Protein AF-A0A1L8R2Z2-F1 (afdb_monomer_lite)

Organism: NCBI:txid317010

Foldseek 3Di:
DPPPPDDQDLLRVLLVQLLVVLLVQAFHKDFQLVVCFSCLLSVQQWKFKWKWADDDPVGTDTDGIWGQHNCLNVLSVPDDSVLSVVLSLDAAKDFDSCFVRTGHPGHRMTMIMHTDLLNLLLVLLVQADCAVLLVVPPDGSVLLSVLLSLLLLLLSLLQCQVPVCCRRVVDDCVPDDPDRLNVLSSVLSVCNNVVVFDSLLSSVLSVVSVLCSVVSVVLSVVSVVDSGSHDPPVNSVLCVVVSNVSSVVSNCSRPVVVVVVVDDSVVVVVVVVVCSVVVSVVVVVVVVVSVVVVVVVVVPPPD

Secondary structure (DSSP, 8-state):
-----PPPPHHHHHHHHHHHHHHHTTT-EEEHHHHHHHHHHTT--SEEEEEEESSSGGG-EEE-EEEE-TTHHHHHTTS-HHHHHHHTT--S-EE-TTBTTEE-SSTT-EEEEEE-HHHHHHHHHTT----THHHHSTTT-HHHHHHHHHHHHHHHHHHHHH-THHHHHT--GGGSSSPPSHHHHHHHHHHHHTT-S-HHHHHHHHHHHHHTHHHHHHHHHHHHT--SSSPPHHHHHHHHHHHHHHHHHHHHTTTHHHHSTTS-HHHHHHHHHHHHHHHHHHHHHHHHHHHHHHHHHTTTT--

Sequence (303 aa):
MALFKKEPTQEDQLQQNLRAWLSQQAGKTIALANLNAFFYQNDFFKLHYFAESGFQADNKQPVLTATVIKDAQKKLSRIKETELSSELKINKKEKSLLDGIITSDQNYFRLYVTPSPFATGLLLLEKLPATKVFQADKKTGSFVQNNIKELLYLCYRFDLAKNPQLAVKNLALAQLATPSVTLPILTTLTAIANQTITDLDLEYLFTWVLQYSATITATSTLFSAYASAALPEEVLAKTQTIVTELAENFARSSTVLTQNANQDSLAISEQLLKQIPDLFQAANQKMTALNDKLLNSDTDQTE

Structure (mmCIF, N/CA/C/O backbone):
data_AF-A0A1L8R2Z2-F1
#
_entry.id   AF-A0A1L8R2Z2-F1
#
loop_
_atom_site.group_PDB
_atom_site.id
_atom_site.type_symbol
_atom_site.label_atom_id
_atom_site.label_alt_id
_atom_site.label_comp_id
_atom_site.label_asym_id
_atom_site.label_entity_id
_atom_site.label_seq_id
_atom_site.pdbx_PDB_ins_code
_atom_site.Cartn_x
_atom_site.Cartn_y
_atom_site.Cartn_z
_atom_site.occupancy
_atom_site.B_iso_or_equiv
_atom_site.auth_seq_id
_atom_site.auth_comp_id
_atom_site.auth_asym_id
_atom_site.auth_atom_id
_atom_site.pdbx_PDB_model_num
ATOM 1 N N . MET A 1 1 ? 24.194 20.033 30.407 1.00 39.75 1 MET A N 1
ATOM 2 C CA . MET A 1 1 ? 23.986 18.977 29.393 1.00 39.75 1 MET A CA 1
ATOM 3 C C . MET A 1 1 ? 22.721 19.310 28.631 1.00 39.75 1 MET A C 1
ATOM 5 O O . MET A 1 1 ? 21.640 19.189 29.192 1.00 39.75 1 MET A O 1
ATOM 9 N N . ALA A 1 2 ? 22.847 19.811 27.403 1.00 39.44 2 ALA A N 1
ATOM 10 C CA . ALA A 1 2 ? 21.693 19.937 26.525 1.00 39.44 2 ALA A CA 1
ATOM 11 C C . ALA A 1 2 ? 21.244 18.515 26.168 1.00 39.44 2 ALA A C 1
ATOM 13 O O . ALA A 1 2 ? 21.972 17.779 25.505 1.00 39.44 2 ALA A O 1
ATOM 14 N N . LEU A 1 3 ? 20.083 18.102 26.679 1.00 46.75 3 LEU A N 1
ATOM 15 C CA . LEU A 1 3 ? 19.353 16.965 26.134 1.00 46.75 3 LEU A CA 1
ATOM 16 C C . LEU A 1 3 ? 19.029 17.340 24.689 1.00 46.75 3 LEU A C 1
ATOM 18 O O . LEU A 1 3 ? 18.103 18.112 24.449 1.00 46.75 3 LEU A O 1
ATOM 22 N N . PHE A 1 4 ? 19.829 16.853 23.740 1.00 47.25 4 PHE A N 1
ATOM 23 C CA . PHE A 1 4 ? 19.451 16.848 22.335 1.00 47.25 4 PHE A CA 1
ATOM 24 C C . PHE A 1 4 ? 18.138 16.071 22.255 1.00 47.25 4 PHE A C 1
ATOM 26 O O . PHE A 1 4 ? 18.127 14.841 22.312 1.00 47.25 4 PHE A O 1
ATOM 33 N N . LYS A 1 5 ? 17.010 16.788 22.225 1.00 52.78 5 LYS A N 1
ATOM 34 C CA . LYS A 1 5 ? 15.720 16.186 21.914 1.00 52.78 5 LYS A CA 1
ATOM 35 C C . LYS A 1 5 ? 15.853 15.692 20.484 1.00 52.78 5 LYS A C 1
ATOM 37 O O . LYS A 1 5 ? 15.903 16.497 19.561 1.00 52.78 5 LYS A O 1
ATOM 42 N N . LYS A 1 6 ? 16.006 14.377 20.330 1.00 70.12 6 LYS A N 1
ATOM 43 C CA . LYS A 1 6 ? 15.943 13.713 19.034 1.00 70.12 6 LYS A CA 1
ATOM 44 C C . LYS A 1 6 ? 14.638 14.154 18.379 1.00 70.12 6 LYS A C 1
ATOM 46 O O . LYS A 1 6 ? 13.586 14.050 19.012 1.00 70.12 6 LYS A O 1
ATOM 51 N N . GLU A 1 7 ? 14.722 14.703 17.174 1.00 75.25 7 GLU A N 1
ATOM 52 C CA . GLU A 1 7 ? 13.520 15.058 16.430 1.00 75.25 7 GLU A CA 1
ATOM 53 C C . GLU A 1 7 ? 12.655 13.799 16.265 1.00 75.25 7 GLU A C 1
ATOM 55 O O . GLU A 1 7 ? 13.195 12.723 15.974 1.00 75.25 7 GLU A O 1
ATOM 60 N N . PRO A 1 8 ? 11.340 13.894 16.525 1.00 76.94 8 PRO A N 1
ATOM 61 C CA . PRO A 1 8 ? 10.452 12.749 16.418 1.00 76.94 8 PRO A CA 1
ATOM 62 C C . PRO A 1 8 ? 10.411 12.281 14.965 1.00 76.94 8 PRO A C 1
ATOM 64 O O . PRO A 1 8 ? 10.227 13.087 14.050 1.00 76.94 8 PRO A O 1
ATOM 67 N N . THR A 1 9 ? 10.582 10.977 14.754 1.00 86.00 9 THR A N 1
ATOM 68 C CA . THR A 1 9 ? 10.519 10.377 13.418 1.00 86.00 9 THR A CA 1
ATOM 69 C C . THR A 1 9 ? 9.099 10.466 12.848 1.00 86.00 9 THR A C 1
ATOM 71 O O . THR A 1 9 ? 8.136 10.687 13.584 1.00 86.00 9 THR A O 1
ATOM 74 N N . GLN A 1 10 ? 8.938 10.255 11.538 1.00 86.31 10 GLN A N 1
ATOM 75 C CA . GLN A 1 10 ? 7.610 10.194 10.909 1.00 86.31 10 GLN A CA 1
ATOM 76 C C . GLN A 1 10 ? 6.720 9.113 11.556 1.00 86.31 10 GLN A C 1
ATOM 78 O O . GLN A 1 10 ? 5.524 9.328 11.741 1.00 86.31 10 GLN A O 1
ATOM 83 N N . GLU A 1 11 ? 7.303 7.972 11.952 1.00 88.81 11 GLU A N 1
ATOM 84 C CA . GLU A 1 11 ? 6.588 6.912 12.679 1.00 88.81 11 GLU A CA 1
ATOM 85 C C . GLU A 1 11 ? 6.121 7.401 14.061 1.00 88.81 11 GLU A C 1
ATOM 87 O O . GLU A 1 11 ? 4.975 7.152 14.430 1.00 88.81 11 GLU A O 1
ATOM 92 N N . ASP A 1 12 ? 6.959 8.139 14.797 1.00 87.81 12 ASP A N 1
ATOM 93 C CA . ASP A 1 12 ? 6.609 8.668 16.126 1.00 87.81 12 ASP A CA 1
ATOM 94 C C . ASP A 1 12 ? 5.470 9.698 16.028 1.00 87.81 12 ASP A C 1
ATOM 96 O O . ASP A 1 12 ? 4.508 9.663 16.799 1.00 87.81 12 ASP A O 1
ATOM 100 N N . GLN A 1 13 ? 5.538 10.590 15.035 1.00 89.94 13 GLN A N 1
ATOM 101 C CA . GLN A 1 13 ? 4.497 11.589 14.773 1.00 89.94 13 GLN A CA 1
ATOM 102 C C . GLN A 1 13 ? 3.168 10.923 14.398 1.00 89.94 13 GLN A C 1
ATOM 104 O O . GLN A 1 13 ? 2.123 11.256 14.961 1.00 89.94 13 GLN A O 1
ATOM 109 N N . LEU A 1 14 ? 3.203 9.922 13.513 1.00 91.06 14 LEU A N 1
ATOM 110 C CA . LEU A 1 14 ? 2.022 9.148 13.139 1.00 91.06 14 LEU A CA 1
ATOM 111 C C . LEU A 1 14 ? 1.382 8.467 14.352 1.00 91.06 14 LEU A C 1
ATOM 113 O O . LEU A 1 14 ? 0.161 8.497 14.503 1.00 91.06 14 LEU A O 1
ATOM 117 N N . GLN A 1 15 ? 2.183 7.869 15.235 1.00 90.56 15 GLN A N 1
ATOM 118 C CA . GLN A 1 15 ? 1.669 7.216 16.439 1.00 90.56 15 GLN A CA 1
ATOM 119 C C . GLN A 1 15 ? 1.000 8.199 17.396 1.00 90.56 15 GLN A C 1
ATOM 121 O O . GLN A 1 1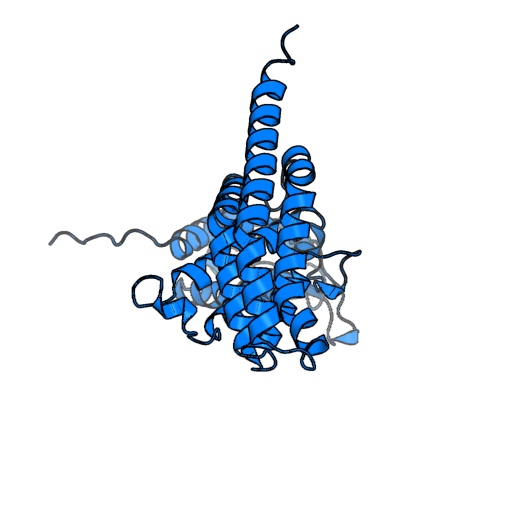5 ? -0.060 7.896 17.951 1.00 90.56 15 GLN A O 1
ATOM 126 N N . GLN A 1 16 ? 1.596 9.377 17.589 1.00 89.75 16 GLN A N 1
ATOM 127 C CA . GLN A 1 16 ? 1.008 10.437 18.407 1.00 89.75 16 GLN A CA 1
ATOM 128 C C . GLN A 1 16 ? -0.327 10.905 17.817 1.00 89.75 16 GLN A C 1
ATOM 130 O O . GLN A 1 16 ? -1.331 10.954 18.536 1.00 89.75 16 GLN A O 1
ATOM 135 N N . ASN A 1 17 ? -0.368 11.145 16.505 1.00 92.62 17 ASN A N 1
ATOM 136 C CA . ASN A 1 17 ? -1.582 11.545 15.800 1.00 92.62 17 ASN A CA 1
ATOM 137 C C . ASN A 1 17 ? -2.664 10.458 15.894 1.00 92.62 17 ASN A C 1
ATOM 139 O O . ASN A 1 17 ? -3.821 10.772 16.166 1.00 92.62 17 ASN A O 1
ATOM 143 N N . LEU A 1 18 ? -2.300 9.179 15.739 1.00 94.06 18 LEU A N 1
ATOM 144 C CA . LEU A 1 18 ? -3.236 8.055 15.824 1.00 94.06 18 LEU A CA 1
ATOM 145 C C . LEU A 1 18 ? -3.858 7.948 17.218 1.00 94.06 18 LEU A C 1
ATOM 147 O O . LEU A 1 18 ? -5.069 7.778 17.357 1.00 94.06 18 LEU A O 1
ATOM 151 N N . ARG A 1 19 ? -3.039 8.080 18.267 1.00 92.56 19 ARG A N 1
ATOM 152 C CA . ARG A 1 19 ? -3.505 8.071 19.662 1.00 92.56 19 ARG A CA 1
ATOM 153 C C . ARG A 1 19 ? -4.460 9.225 19.940 1.00 92.56 19 ARG A C 1
ATOM 155 O O . ARG A 1 19 ? -5.495 9.015 20.579 1.00 92.56 19 ARG A O 1
ATOM 162 N N . ALA A 1 20 ? -4.122 10.424 19.472 1.00 93.38 20 ALA A N 1
ATOM 163 C CA . ALA A 1 20 ? -4.972 11.598 19.613 1.00 93.38 20 ALA A CA 1
ATOM 164 C C . ALA A 1 20 ? -6.305 11.397 18.881 1.00 93.38 20 ALA A C 1
ATOM 166 O O . ALA A 1 20 ? -7.367 11.573 19.481 1.00 93.38 20 ALA A O 1
ATOM 167 N N . TRP A 1 21 ? -6.253 10.936 17.630 1.00 95.25 21 TRP A N 1
ATOM 168 C CA . TRP A 1 21 ? -7.434 10.670 16.816 1.00 95.25 21 TRP A CA 1
ATOM 169 C C . TRP A 1 21 ? -8.348 9.625 17.465 1.00 95.25 21 TRP A C 1
ATOM 171 O O . TRP A 1 21 ? -9.521 9.906 17.702 1.00 95.25 21 TRP A O 1
ATOM 181 N N . LEU A 1 22 ? -7.822 8.461 17.865 1.00 95.38 22 LEU A N 1
ATOM 182 C CA . LEU A 1 22 ? -8.614 7.420 18.535 1.00 95.38 22 LEU A CA 1
ATOM 183 C C . LEU A 1 22 ? -9.221 7.905 19.859 1.00 95.38 22 LEU A C 1
ATOM 185 O O . LEU A 1 22 ? -10.353 7.551 20.180 1.00 95.38 22 LEU A O 1
ATOM 189 N N . SER A 1 23 ? -8.512 8.751 20.610 1.00 94.00 23 SER A N 1
ATOM 190 C CA . SER A 1 23 ? -9.046 9.335 21.847 1.00 94.00 23 SER A CA 1
ATOM 191 C C . SER A 1 23 ? -10.231 10.271 21.576 1.00 94.00 23 SER A C 1
ATOM 193 O O . SER A 1 23 ? -11.214 10.244 22.311 1.00 94.00 23 SER A O 1
ATOM 195 N N . GLN A 1 24 ? -10.192 11.049 20.489 1.00 94.75 24 GLN A N 1
ATOM 196 C CA . GLN A 1 24 ? -11.298 11.925 20.066 1.00 94.75 24 GLN A CA 1
ATOM 197 C C . GLN A 1 24 ? -12.517 11.154 19.531 1.00 94.75 24 GLN A C 1
ATOM 199 O O . GLN A 1 24 ? -13.641 11.675 19.520 1.00 94.75 24 GLN A O 1
ATOM 204 N N . GLN A 1 25 ? -12.303 9.918 19.073 1.00 95.69 25 GLN A N 1
ATOM 205 C CA . GLN A 1 25 ? -13.362 9.026 18.606 1.00 95.69 25 GLN A CA 1
ATOM 206 C C . GLN A 1 25 ? -13.946 8.139 19.716 1.00 95.69 25 GLN A C 1
ATOM 208 O O . GLN A 1 25 ? -14.857 7.364 19.442 1.00 95.69 25 GLN A O 1
ATOM 213 N N . ALA A 1 26 ? -13.479 8.253 20.965 1.00 95.69 26 ALA A N 1
ATOM 214 C CA . ALA A 1 26 ? -13.937 7.414 22.070 1.00 95.69 26 ALA A CA 1
ATOM 215 C C . ALA A 1 26 ? -15.472 7.411 22.219 1.00 95.69 26 ALA A C 1
ATOM 217 O O . ALA A 1 26 ? -16.124 8.453 22.279 1.00 95.69 26 ALA A O 1
ATOM 218 N N . GLY A 1 27 ? -16.050 6.211 22.284 1.00 94.81 27 GLY A N 1
ATOM 219 C CA . GLY A 1 27 ? -17.491 5.976 22.371 1.00 94.81 27 GLY A CA 1
ATOM 220 C C . GLY A 1 27 ? -18.264 6.119 21.057 1.00 94.81 27 GLY A C 1
ATOM 221 O O . GLY A 1 27 ? -19.475 5.902 21.070 1.00 94.81 27 GLY A O 1
ATOM 222 N N . LYS A 1 28 ? -17.611 6.476 19.945 1.00 96.19 28 LYS A N 1
ATOM 223 C CA . LYS A 1 28 ? -18.264 6.692 18.648 1.00 96.19 28 LYS A CA 1
ATOM 224 C C . LYS A 1 28 ? -18.123 5.477 17.741 1.00 96.19 28 LYS A C 1
ATOM 226 O O . LYS A 1 28 ? -17.098 4.790 17.743 1.00 96.19 28 LYS A O 1
ATOM 231 N N . THR A 1 29 ? -19.143 5.258 16.919 1.00 95.94 29 THR A N 1
ATOM 232 C CA . THR A 1 29 ? -19.061 4.358 15.768 1.00 95.94 29 THR A CA 1
ATOM 233 C C . THR A 1 29 ? -18.297 5.049 14.642 1.00 95.94 29 THR A C 1
ATOM 235 O O . THR A 1 29 ? -18.583 6.190 14.286 1.00 95.94 29 THR A O 1
ATOM 238 N N . ILE A 1 30 ? -17.316 4.348 14.091 1.00 93.69 30 ILE A N 1
ATOM 239 C CA . ILE A 1 30 ? -16.466 4.759 12.981 1.00 93.69 30 ILE A CA 1
ATOM 240 C C . ILE A 1 30 ? -16.577 3.737 11.846 1.00 93.69 30 ILE A C 1
ATOM 242 O O . ILE A 1 30 ? -16.734 2.537 12.078 1.00 93.69 30 ILE A O 1
ATOM 246 N N . ALA A 1 31 ? -16.451 4.191 10.602 1.00 90.69 31 ALA A N 1
ATOM 247 C CA . ALA A 1 31 ? -16.157 3.281 9.500 1.00 90.69 31 ALA A CA 1
ATOM 248 C C . ALA A 1 31 ? -14.692 2.833 9.607 1.00 90.69 31 ALA A C 1
ATOM 250 O O . ALA A 1 31 ? -13.816 3.666 9.839 1.00 90.69 31 ALA A O 1
ATOM 251 N N . LEU A 1 32 ? -14.392 1.548 9.392 1.00 88.00 32 LEU A N 1
ATOM 252 C CA . LEU A 1 32 ? -13.000 1.070 9.377 1.00 88.00 32 LEU A CA 1
ATOM 253 C C . LEU A 1 32 ? -12.187 1.704 8.243 1.00 88.00 32 LEU A C 1
ATOM 255 O O . LEU A 1 32 ? -10.990 1.933 8.390 1.00 88.00 32 LEU A O 1
ATOM 259 N N . ALA A 1 33 ? -12.861 2.089 7.158 1.00 87.25 33 ALA A N 1
ATOM 260 C CA . ALA A 1 33 ? -12.299 2.918 6.098 1.00 87.25 33 ALA A CA 1
ATOM 261 C C . ALA A 1 33 ? -11.637 4.204 6.626 1.00 87.25 33 ALA A C 1
ATOM 263 O O . ALA A 1 33 ? -10.616 4.624 6.089 1.00 87.25 33 ALA A O 1
ATOM 264 N N . ASN A 1 34 ? -12.177 4.803 7.694 1.00 89.12 34 ASN A N 1
ATOM 265 C CA . ASN A 1 34 ? -11.645 6.040 8.264 1.00 89.12 34 ASN A CA 1
ATOM 266 C C . ASN A 1 34 ? -10.291 5.818 8.938 1.00 89.12 34 ASN A C 1
ATOM 268 O O . ASN A 1 34 ? -9.472 6.729 8.946 1.00 89.12 34 ASN A O 1
ATOM 272 N N . LEU A 1 35 ? -10.043 4.616 9.471 1.00 90.75 35 LEU A N 1
ATOM 273 C CA . LEU A 1 35 ? -8.739 4.269 10.022 1.00 90.75 35 LEU A CA 1
ATOM 274 C C . LEU A 1 35 ? -7.698 4.235 8.901 1.00 90.75 35 LEU A C 1
ATOM 276 O O . LEU A 1 35 ? -6.689 4.920 8.988 1.00 90.75 35 LEU A O 1
ATOM 280 N N . ASN A 1 36 ? -7.983 3.544 7.797 1.00 90.25 36 ASN A N 1
ATOM 281 C CA . ASN A 1 36 ? -7.091 3.534 6.634 1.00 90.25 36 ASN A CA 1
ATOM 282 C C . ASN A 1 36 ? -6.886 4.944 6.053 1.00 90.25 36 ASN A C 1
ATOM 284 O O . ASN A 1 36 ? -5.755 5.346 5.798 1.00 90.25 36 ASN A O 1
ATOM 288 N N . ALA A 1 37 ? -7.959 5.731 5.918 1.00 88.06 37 ALA A N 1
ATOM 289 C CA . ALA A 1 37 ? -7.883 7.110 5.442 1.00 88.06 37 ALA A CA 1
ATOM 290 C C . ALA A 1 37 ? -7.021 8.004 6.347 1.00 88.06 37 ALA A C 1
ATOM 292 O O . ALA A 1 37 ? -6.234 8.795 5.833 1.00 88.06 37 ALA A O 1
ATOM 293 N N . PHE A 1 38 ? -7.125 7.847 7.670 1.00 91.19 38 PHE A N 1
ATOM 294 C CA . PHE A 1 38 ? -6.284 8.558 8.631 1.00 91.19 38 PHE A CA 1
ATOM 295 C C . PHE A 1 38 ? -4.794 8.267 8.395 1.00 91.19 38 PHE A C 1
ATOM 297 O O . PHE A 1 38 ? -3.979 9.188 8.377 1.00 91.19 38 PHE A O 1
ATOM 304 N N . PHE A 1 39 ? -4.434 7.002 8.167 1.00 90.25 39 PHE A N 1
ATOM 305 C CA . PHE A 1 39 ? -3.056 6.620 7.860 1.00 90.25 39 PHE A CA 1
ATOM 306 C C . PHE A 1 39 ? -2.558 7.268 6.561 1.00 90.25 39 PHE A C 1
ATOM 308 O O . PHE A 1 39 ? -1.466 7.832 6.543 1.00 90.25 39 PHE A O 1
ATOM 315 N N . TYR A 1 40 ? -3.375 7.283 5.506 1.00 87.81 40 TYR A N 1
ATOM 316 C CA . TYR A 1 40 ? -3.007 7.914 4.232 1.00 87.81 40 TYR A CA 1
ATOM 317 C C . TYR A 1 40 ? -2.833 9.426 4.350 1.00 87.81 40 TYR A C 1
ATOM 319 O O . TYR A 1 40 ? -1.849 9.951 3.843 1.00 87.81 40 TYR A O 1
ATOM 327 N N . GLN A 1 41 ? -3.706 10.099 5.110 1.00 87.12 41 GLN A N 1
ATOM 328 C CA . GLN A 1 41 ? -3.599 11.534 5.418 1.00 87.12 41 GLN A CA 1
ATOM 329 C C . GLN A 1 41 ? -2.308 11.913 6.150 1.00 87.12 41 GLN A C 1
ATOM 331 O O . GLN A 1 41 ? -1.928 13.079 6.157 1.00 87.12 41 GLN A O 1
ATOM 336 N N . ASN A 1 42 ? -1.627 10.936 6.746 1.00 87.38 42 ASN A N 1
ATOM 337 C CA . ASN A 1 42 ? -0.323 11.096 7.382 1.00 87.38 42 ASN A CA 1
ATOM 338 C C . ASN A 1 42 ? 0.805 10.448 6.546 1.00 87.38 42 ASN A C 1
ATOM 340 O O . ASN A 1 42 ? 1.849 10.090 7.089 1.00 87.38 42 ASN A O 1
ATOM 344 N N . ASP A 1 43 ? 0.579 10.271 5.238 1.00 84.06 43 ASP A N 1
ATOM 345 C CA . ASP A 1 43 ? 1.485 9.667 4.249 1.00 84.06 43 ASP A CA 1
ATOM 346 C C . ASP A 1 43 ? 1.968 8.250 4.616 1.00 84.06 43 ASP A C 1
ATOM 348 O O . ASP A 1 43 ? 3.070 7.811 4.283 1.00 84.06 43 ASP A O 1
ATOM 352 N N . PHE A 1 44 ? 1.126 7.485 5.314 1.00 88.38 44 PHE A N 1
ATOM 353 C CA . PHE A 1 44 ? 1.456 6.127 5.727 1.00 88.38 44 PHE A CA 1
ATOM 354 C C . PHE A 1 44 ? 0.671 5.084 4.931 1.00 88.38 44 PHE A C 1
ATOM 356 O O . PHE A 1 44 ? -0.429 4.667 5.286 1.00 88.38 44 PHE A O 1
ATOM 363 N N . PHE A 1 45 ? 1.287 4.609 3.849 1.00 88.31 45 PHE A N 1
ATOM 364 C CA . PHE A 1 45 ? 0.672 3.695 2.879 1.00 88.31 45 PHE A CA 1
ATOM 365 C C . PHE A 1 45 ? 1.057 2.224 3.060 1.00 88.31 45 PHE A C 1
ATOM 367 O O . PHE A 1 45 ? 0.846 1.426 2.151 1.00 88.31 45 PHE A O 1
ATOM 374 N N . LYS A 1 46 ? 1.648 1.837 4.197 1.00 89.94 46 LYS A N 1
ATOM 375 C CA . LYS A 1 46 ? 2.233 0.494 4.375 1.00 89.94 46 LYS A CA 1
ATOM 376 C C . LYS A 1 46 ? 1.262 -0.576 4.877 1.00 89.94 46 LYS A C 1
ATOM 378 O O . LYS A 1 46 ? 1.573 -1.756 4.769 1.00 89.94 46 LYS A O 1
ATOM 383 N N . LEU A 1 47 ? 0.112 -0.199 5.428 1.00 90.56 47 LEU A N 1
ATOM 384 C CA . LEU A 1 47 ? -0.790 -1.139 6.093 1.00 90.56 47 LEU A CA 1
ATOM 385 C C . LEU A 1 47 ? -2.252 -0.885 5.747 1.00 90.56 47 LEU A C 1
ATOM 387 O O . LEU A 1 47 ? -2.639 0.226 5.380 1.00 90.56 47 LEU A O 1
ATOM 391 N N . HIS A 1 48 ? -3.051 -1.930 5.937 1.00 90.38 48 HIS A N 1
ATOM 392 C CA . HIS A 1 48 ? -4.504 -1.880 5.918 1.00 90.38 48 HIS A CA 1
ATOM 393 C C . HIS A 1 48 ? -5.082 -2.498 7.177 1.00 90.38 48 HIS A C 1
ATOM 395 O O . HIS A 1 48 ? -4.709 -3.606 7.565 1.00 90.38 48 HIS A O 1
ATOM 401 N N . TYR A 1 49 ? -6.055 -1.806 7.750 1.00 92.06 49 TYR A N 1
ATOM 402 C CA . TYR A 1 49 ? -6.932 -2.315 8.785 1.00 92.06 49 TYR A CA 1
ATOM 403 C C . TYR A 1 49 ? -8.235 -2.795 8.170 1.00 92.06 49 TYR A C 1
ATOM 405 O O . TYR A 1 49 ? -8.836 -2.127 7.327 1.00 92.06 49 TYR A O 1
ATOM 413 N N . PHE A 1 50 ? -8.696 -3.941 8.644 1.00 91.69 50 PHE A N 1
ATOM 414 C CA . PHE A 1 50 ? -9.996 -4.501 8.311 1.00 91.69 50 PHE A CA 1
ATOM 415 C C . PHE A 1 50 ? -10.457 -5.380 9.468 1.00 91.69 50 PHE A C 1
ATOM 417 O O . PHE A 1 50 ? -9.646 -5.825 10.282 1.00 91.69 50 PHE A O 1
ATOM 424 N N . ALA A 1 51 ? -11.754 -5.643 9.555 1.00 91.50 51 ALA A N 1
ATOM 425 C CA . ALA A 1 51 ? -12.275 -6.534 10.575 1.00 91.50 51 ALA A CA 1
ATOM 426 C C . ALA A 1 51 ? -13.158 -7.617 9.978 1.00 91.50 51 ALA A C 1
ATOM 428 O O . ALA A 1 51 ? -13.818 -7.437 8.954 1.00 91.50 51 ALA A O 1
ATOM 429 N N . GLU A 1 52 ? -13.153 -8.747 10.668 1.00 91.31 52 GLU A N 1
ATOM 430 C CA . GLU A 1 52 ? 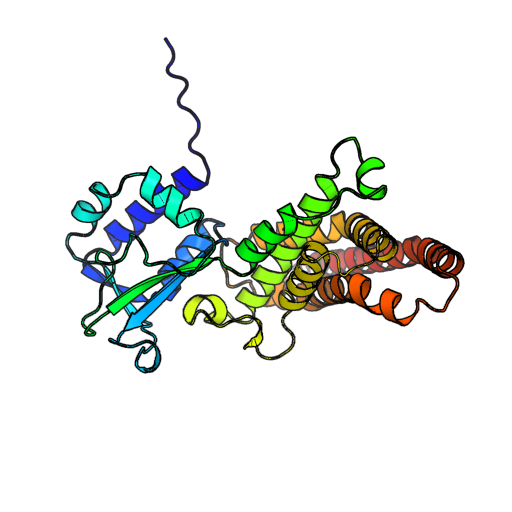-13.975 -9.906 10.365 1.00 91.31 52 GLU A CA 1
ATOM 431 C C . GLU A 1 52 ? -14.747 -10.292 11.632 1.00 91.31 52 GLU A C 1
ATOM 433 O O . GLU A 1 52 ? -14.226 -10.170 12.746 1.00 91.31 52 GLU A O 1
ATOM 438 N N . SER A 1 53 ? -15.973 -10.783 11.476 1.00 91.38 53 SER A N 1
ATOM 439 C CA . SER A 1 53 ? -16.755 -11.404 12.548 1.00 91.38 53 SER A CA 1
ATOM 440 C C . SER A 1 53 ? -17.046 -12.860 12.207 1.00 91.38 53 SER A C 1
ATOM 442 O O . SER A 1 53 ? -17.279 -13.191 11.050 1.00 91.38 53 SER A O 1
ATOM 444 N N . GLY A 1 54 ? -16.993 -13.750 13.200 1.00 88.25 54 GLY A N 1
ATOM 445 C CA . GLY A 1 54 ? -17.261 -15.182 13.023 1.00 88.25 54 GLY A CA 1
ATOM 446 C C . GLY A 1 54 ? -16.172 -16.095 13.592 1.00 88.25 54 GLY A C 1
ATOM 447 O O . GLY A 1 54 ? -15.031 -15.693 13.815 1.00 88.25 54 GLY A O 1
ATOM 448 N N . PHE A 1 55 ? -16.540 -17.350 13.858 1.00 79.12 55 PHE A N 1
ATOM 449 C CA . PHE A 1 55 ? -15.692 -18.314 14.573 1.00 79.12 55 PHE A CA 1
ATOM 450 C C . PHE A 1 55 ? -14.672 -19.047 13.699 1.00 79.12 55 PHE A C 1
ATOM 452 O O . PHE A 1 55 ? -13.568 -19.339 14.153 1.00 79.12 55 PHE A O 1
ATOM 459 N N . GLN A 1 56 ? -15.059 -19.397 12.473 1.00 78.06 56 GLN A N 1
ATOM 460 C CA . GLN A 1 56 ? -14.276 -20.223 11.551 1.00 78.06 56 GLN A CA 1
ATOM 461 C C . GLN A 1 56 ? -14.004 -19.432 10.280 1.00 78.06 56 GLN A C 1
ATOM 463 O O . GLN A 1 56 ? -14.836 -18.608 9.913 1.00 78.06 56 GLN A O 1
ATOM 468 N N . ALA A 1 57 ? -12.862 -19.679 9.627 1.00 76.69 57 ALA A N 1
ATOM 469 C CA . ALA A 1 57 ? -12.425 -18.945 8.436 1.00 76.69 57 ALA A CA 1
ATOM 470 C C . ALA A 1 57 ? -13.526 -18.845 7.366 1.00 76.69 57 ALA A C 1
ATOM 472 O O . ALA A 1 57 ? -13.781 -17.750 6.876 1.00 76.69 57 ALA A O 1
ATOM 473 N N . ASP A 1 58 ? -14.239 -19.944 7.115 1.00 81.88 58 ASP A N 1
ATOM 474 C CA . ASP A 1 58 ? -15.303 -20.015 6.103 1.00 81.88 58 ASP A CA 1
ATOM 475 C C . ASP A 1 58 ? -16.581 -19.257 6.501 1.00 81.88 58 ASP A C 1
ATOM 477 O O . ASP A 1 58 ? -17.365 -18.853 5.649 1.00 81.88 58 ASP A O 1
ATOM 481 N N . ASN A 1 59 ? -16.777 -19.015 7.800 1.00 81.56 59 ASN A N 1
ATOM 482 C CA . ASN A 1 59 ? -17.938 -18.310 8.347 1.00 81.56 59 ASN A CA 1
ATOM 483 C C . ASN A 1 59 ? -17.645 -16.839 8.663 1.00 81.56 59 ASN A C 1
ATOM 485 O O . ASN A 1 59 ? -18.498 -16.158 9.238 1.00 81.56 59 ASN A O 1
ATOM 489 N N . LYS A 1 60 ? -16.443 -16.345 8.348 1.00 85.62 60 LYS A N 1
ATOM 490 C CA . LYS A 1 60 ? -16.086 -14.958 8.623 1.00 85.62 60 LYS A CA 1
ATOM 491 C C . LYS A 1 60 ? -16.804 -14.009 7.674 1.00 85.62 60 LYS A C 1
ATOM 493 O O . LYS A 1 60 ? -16.758 -14.187 6.463 1.00 85.62 60 LYS A O 1
ATOM 498 N N . GLN A 1 61 ? -17.418 -12.972 8.229 1.00 86.38 61 GLN A N 1
ATOM 499 C CA . GLN A 1 61 ? -18.065 -11.908 7.471 1.00 86.38 61 GLN A CA 1
ATOM 500 C C . GLN A 1 61 ? -17.292 -10.597 7.629 1.00 86.38 61 GLN A C 1
ATOM 502 O O . GLN A 1 61 ? -16.783 -10.314 8.718 1.00 86.38 61 GLN A O 1
ATOM 507 N N . PRO A 1 62 ? -17.177 -9.786 6.565 1.00 87.12 62 PRO A N 1
ATOM 508 C CA . PRO A 1 62 ? -16.522 -8.491 6.648 1.00 87.12 62 PRO A CA 1
ATOM 509 C C . PRO A 1 62 ? -17.335 -7.534 7.523 1.00 87.12 62 PRO A C 1
ATOM 511 O O . PRO A 1 62 ? -18.554 -7.421 7.385 1.00 87.12 62 PRO A O 1
ATOM 514 N N . VAL A 1 63 ? -16.647 -6.792 8.388 1.00 89.19 63 VAL A N 1
ATOM 515 C CA . VAL A 1 63 ? -17.255 -5.760 9.235 1.00 89.19 63 VAL A CA 1
ATOM 516 C C . VAL A 1 63 ? -16.791 -4.399 8.745 1.00 89.19 63 VAL A C 1
ATOM 518 O O . VAL A 1 63 ? -15.596 -4.130 8.714 1.00 89.19 63 VAL A O 1
ATOM 521 N N . LEU A 1 64 ? -17.722 -3.535 8.338 1.00 86.88 64 LEU A N 1
ATOM 522 C CA . LEU A 1 64 ? -17.387 -2.230 7.746 1.00 86.88 64 LEU A CA 1
ATOM 523 C C . LEU A 1 64 ? -17.335 -1.099 8.777 1.00 86.88 64 LEU A C 1
ATOM 525 O O . LEU A 1 64 ? -16.586 -0.134 8.613 1.00 86.88 64 LEU A O 1
ATOM 529 N N . THR A 1 65 ? -18.126 -1.215 9.840 1.00 91.88 65 THR A N 1
ATOM 530 C CA . THR A 1 65 ? -18.243 -0.221 10.908 1.00 91.88 65 THR A CA 1
ATOM 531 C C . THR A 1 65 ? -17.920 -0.850 12.249 1.00 91.88 65 THR A C 1
ATOM 533 O O . THR A 1 65 ? -18.348 -1.964 12.539 1.00 91.88 65 THR A O 1
ATOM 536 N N . ALA A 1 66 ? -17.198 -0.117 13.082 1.00 93.69 66 ALA A N 1
ATOM 537 C CA . ALA A 1 66 ? -16.798 -0.538 14.412 1.00 93.69 66 ALA A CA 1
ATOM 538 C C . ALA A 1 66 ? -16.941 0.634 15.385 1.00 93.69 66 ALA A C 1
ATOM 540 O O . ALA A 1 66 ? -17.079 1.780 14.978 1.00 93.69 66 ALA A O 1
ATOM 541 N N . THR A 1 67 ? -16.901 0.368 16.676 1.00 96.56 67 THR A N 1
ATOM 542 C CA . THR A 1 67 ? -17.008 1.365 17.735 1.00 96.56 67 THR A CA 1
ATOM 543 C C . THR A 1 67 ? -15.678 1.474 18.457 1.00 96.56 67 THR A C 1
ATOM 545 O O . THR A 1 67 ? -15.089 0.471 18.855 1.00 96.56 67 THR A O 1
ATOM 548 N N . VAL A 1 68 ? -15.204 2.701 18.655 1.00 97.12 68 VAL A N 1
ATOM 549 C CA . VAL A 1 68 ? -14.090 2.952 19.569 1.00 97.12 68 VAL A CA 1
ATOM 550 C C . VAL A 1 68 ? -14.651 2.942 20.987 1.00 97.12 68 VAL A C 1
ATOM 552 O O . VAL A 1 68 ? -15.614 3.647 21.287 1.00 97.12 68 VAL A O 1
ATOM 555 N N . ILE A 1 69 ? -14.082 2.137 21.878 1.00 95.25 69 ILE A N 1
ATOM 556 C CA . ILE A 1 69 ? -14.571 2.016 23.258 1.00 95.25 69 ILE A CA 1
ATOM 557 C C . ILE A 1 69 ? -14.529 3.365 24.002 1.00 95.25 69 ILE A C 1
ATOM 559 O O . ILE A 1 69 ? -13.693 4.227 23.729 1.00 95.25 69 ILE A O 1
ATOM 563 N N . LYS A 1 70 ? -15.413 3.550 24.990 1.00 94.25 70 LYS A N 1
ATOM 564 C CA . LYS A 1 70 ? -15.472 4.793 25.788 1.00 94.25 70 LYS A CA 1
ATOM 565 C C . LYS A 1 70 ? -14.191 5.044 26.590 1.00 94.25 70 LYS A C 1
ATOM 567 O O . LYS A 1 70 ? -13.787 6.185 26.763 1.00 94.25 70 LYS A O 1
ATOM 572 N N . ASP A 1 71 ? -13.532 3.987 27.057 1.00 91.50 71 ASP A N 1
ATOM 573 C CA . ASP A 1 71 ? -12.286 4.031 27.827 1.00 91.50 71 ASP A CA 1
ATOM 574 C C . ASP A 1 71 ? -11.027 3.890 26.950 1.00 91.50 71 ASP A C 1
ATOM 576 O O . ASP A 1 71 ? -9.969 3.479 27.437 1.00 91.50 71 ASP A O 1
ATOM 580 N N . ALA A 1 72 ? -11.111 4.250 25.660 1.00 91.38 72 ALA A N 1
ATOM 581 C CA . ALA A 1 72 ? -10.027 4.062 24.694 1.00 91.38 72 ALA A CA 1
ATOM 582 C C . ALA A 1 72 ? -8.720 4.692 25.169 1.00 91.38 72 ALA A C 1
ATOM 584 O O . ALA A 1 72 ? -7.681 4.045 25.099 1.00 91.38 72 ALA A O 1
ATOM 585 N N . GLN A 1 73 ? -8.771 5.888 25.759 1.00 90.06 73 GLN A N 1
ATOM 586 C CA . GLN A 1 73 ? -7.590 6.573 26.287 1.00 90.06 73 GLN A CA 1
ATOM 587 C C . GLN A 1 73 ? -6.833 5.737 27.336 1.00 90.06 73 GLN A C 1
ATOM 589 O O . GLN A 1 73 ? -5.606 5.674 27.302 1.00 90.06 73 GLN A O 1
ATOM 594 N N . LYS A 1 74 ? -7.548 5.035 28.228 1.00 90.81 74 LYS A N 1
ATOM 595 C CA . LYS A 1 74 ? -6.949 4.181 29.269 1.00 90.81 74 LYS A CA 1
ATOM 596 C C . LYS A 1 74 ? -6.305 2.925 28.684 1.00 90.81 74 LYS A C 1
ATOM 598 O O . LYS A 1 74 ? -5.312 2.438 29.221 1.00 90.81 74 LYS A O 1
ATOM 603 N N . LYS A 1 75 ? -6.875 2.361 27.615 1.00 91.06 75 LYS A N 1
ATOM 604 C CA . LYS A 1 75 ? -6.264 1.219 26.919 1.00 91.06 75 LYS A CA 1
ATOM 605 C C . LYS A 1 75 ? -5.087 1.662 26.055 1.00 91.06 75 LYS A C 1
ATOM 607 O O . LYS A 1 75 ? -4.028 1.053 26.139 1.00 91.06 75 LYS A O 1
ATOM 612 N N . LEU A 1 76 ? -5.230 2.766 25.322 1.00 91.62 76 LEU A N 1
ATOM 613 C CA . LEU A 1 76 ? -4.164 3.375 24.526 1.00 91.62 76 LEU A CA 1
ATOM 614 C C . LEU A 1 76 ? -2.943 3.698 25.390 1.00 91.62 76 LEU A C 1
ATOM 616 O O . LEU A 1 76 ? -1.827 3.380 24.994 1.00 91.62 76 LEU A O 1
ATOM 620 N N . SER A 1 77 ? -3.124 4.252 26.593 1.00 89.75 77 SER A N 1
ATOM 621 C CA . SER A 1 77 ? -2.007 4.576 27.493 1.00 89.75 77 SER A CA 1
ATOM 622 C C . SER A 1 77 ? -1.222 3.355 27.988 1.00 89.75 77 SER A C 1
ATOM 624 O O . SER A 1 77 ? -0.130 3.517 28.523 1.00 89.75 77 SER A O 1
ATOM 626 N N . ARG A 1 78 ? -1.776 2.142 27.861 1.00 91.69 78 ARG A N 1
ATOM 627 C CA . ARG A 1 78 ? -1.107 0.887 28.242 1.00 91.69 78 ARG A CA 1
ATOM 628 C C . ARG A 1 78 ? -0.309 0.270 27.101 1.00 91.69 78 ARG A C 1
ATOM 630 O O . ARG A 1 78 ? 0.581 -0.525 27.380 1.00 91.69 78 ARG A O 1
ATOM 637 N N . ILE A 1 79 ? -0.624 0.627 25.857 1.00 89.44 79 ILE A N 1
ATOM 638 C CA . ILE A 1 79 ? 0.159 0.204 24.700 1.00 89.44 79 ILE A CA 1
ATOM 639 C C . ILE A 1 79 ? 1.466 0.992 24.718 1.00 89.44 79 ILE A C 1
ATOM 641 O O . ILE A 1 79 ? 1.452 2.225 24.773 1.00 89.44 79 ILE A O 1
ATOM 645 N N . LYS A 1 80 ? 2.594 0.295 24.654 1.00 89.44 80 LYS A N 1
ATOM 646 C CA . LYS A 1 80 ? 3.923 0.894 24.533 1.00 89.44 80 LYS A CA 1
ATOM 647 C C . LYS A 1 80 ? 4.141 1.402 23.111 1.00 89.44 80 LYS A C 1
ATOM 649 O O . LYS A 1 80 ? 3.651 0.825 22.147 1.00 89.44 80 LYS A O 1
ATOM 654 N N . GLU A 1 81 ? 4.927 2.461 22.966 1.00 85.19 81 GLU A N 1
ATOM 655 C CA . GLU A 1 81 ? 5.309 3.008 21.654 1.00 85.19 81 GLU A CA 1
ATOM 656 C C . GLU A 1 81 ? 5.938 1.932 20.751 1.00 85.19 81 GLU A C 1
ATOM 658 O O . GLU A 1 81 ? 5.550 1.769 19.601 1.00 85.19 81 GLU A O 1
ATOM 663 N N . THR A 1 82 ? 6.784 1.069 21.322 1.00 88.44 82 THR A N 1
ATOM 664 C CA . THR A 1 82 ? 7.401 -0.062 20.613 1.00 88.44 82 THR A CA 1
ATOM 665 C C . THR A 1 82 ? 6.397 -1.068 20.047 1.00 88.44 82 THR A C 1
ATOM 667 O O . THR A 1 82 ? 6.674 -1.682 19.022 1.00 88.44 82 THR A O 1
ATOM 670 N N . GLU A 1 83 ? 5.245 -1.263 20.699 1.00 90.81 83 GLU A N 1
ATOM 671 C CA . GLU A 1 83 ? 4.202 -2.183 20.222 1.00 90.81 83 GLU A CA 1
ATOM 672 C C . GLU A 1 83 ? 3.484 -1.599 19.000 1.00 90.81 83 GLU A C 1
ATOM 674 O O . GLU A 1 83 ? 3.289 -2.310 18.016 1.00 90.81 83 GLU A O 1
ATOM 679 N N . LEU A 1 84 ? 3.183 -0.293 19.012 1.00 88.25 84 LEU A N 1
ATOM 680 C CA . LEU A 1 84 ? 2.671 0.401 17.826 1.00 88.25 84 LEU A CA 1
ATOM 681 C C . LEU A 1 84 ? 3.692 0.408 16.691 1.00 88.25 84 LEU A C 1
ATOM 683 O O . LEU A 1 84 ? 3.342 0.035 15.576 1.00 88.25 84 LEU A O 1
ATOM 687 N N . SER A 1 85 ? 4.955 0.755 16.962 1.00 88.12 85 SER A N 1
ATOM 688 C CA . SER A 1 85 ? 6.020 0.713 15.948 1.00 88.12 85 SER A CA 1
ATOM 689 C C . SER A 1 85 ? 6.165 -0.673 15.317 1.00 88.12 85 SER A C 1
ATOM 691 O O . SER A 1 85 ? 6.503 -0.775 14.139 1.00 88.12 85 SER A O 1
ATOM 693 N N . SER A 1 86 ? 5.940 -1.737 16.093 1.00 91.62 86 SER A N 1
ATOM 694 C CA . SER A 1 86 ? 5.968 -3.108 15.585 1.00 91.62 86 SER A CA 1
ATOM 695 C C . SER A 1 86 ? 4.789 -3.387 14.657 1.00 91.62 86 SER A C 1
ATOM 697 O O . SER A 1 86 ? 4.994 -3.970 13.596 1.00 91.62 86 SER A O 1
ATOM 699 N N . GLU A 1 87 ? 3.575 -2.948 15.007 1.00 93.12 87 GLU A N 1
ATOM 700 C CA . GLU A 1 87 ? 2.407 -3.093 14.128 1.00 93.12 87 GLU A CA 1
ATOM 701 C C . GLU A 1 87 ? 2.599 -2.358 12.803 1.00 93.12 87 GLU A C 1
ATOM 703 O O . GLU A 1 87 ? 2.327 -2.937 11.755 1.00 93.12 87 GLU A O 1
ATOM 708 N N . LEU A 1 88 ? 3.193 -1.157 12.833 1.00 90.81 88 LEU A N 1
ATOM 709 C CA . LEU A 1 88 ? 3.561 -0.371 11.647 1.00 90.81 88 LEU A CA 1
ATOM 710 C C . LEU A 1 88 ? 4.490 -1.106 10.655 1.00 90.81 88 LEU A C 1
ATOM 712 O O . LEU A 1 88 ? 4.631 -0.673 9.509 1.00 90.81 88 LEU A O 1
ATOM 716 N N . LYS A 1 89 ? 5.121 -2.206 11.084 1.00 90.19 89 LYS A N 1
ATOM 717 C CA . LYS A 1 89 ? 6.120 -2.985 10.331 1.00 90.19 89 LYS A CA 1
ATOM 718 C C . LYS A 1 89 ? 5.669 -4.413 10.023 1.00 90.19 89 LYS A C 1
ATOM 720 O O . LYS A 1 89 ? 6.473 -5.223 9.565 1.00 90.19 89 LYS A O 1
ATOM 725 N N . ILE A 1 90 ? 4.400 -4.732 10.263 1.00 91.19 90 ILE A N 1
ATOM 726 C CA . ILE A 1 90 ? 3.840 -6.052 9.980 1.00 91.19 90 ILE A CA 1
ATOM 727 C C . ILE A 1 90 ? 3.915 -6.369 8.479 1.00 91.19 90 ILE A C 1
ATOM 729 O O . ILE A 1 90 ? 3.587 -5.548 7.624 1.00 91.19 90 ILE A O 1
ATOM 733 N N . ASN A 1 91 ? 4.324 -7.599 8.163 1.00 89.81 91 ASN A N 1
ATOM 734 C CA . ASN A 1 91 ? 4.538 -8.090 6.798 1.00 89.81 91 ASN A CA 1
ATOM 735 C C . ASN A 1 91 ? 3.605 -9.247 6.397 1.00 89.81 91 ASN A C 1
ATOM 737 O O . ASN A 1 91 ? 3.774 -9.842 5.334 1.00 89.81 91 ASN A O 1
ATOM 741 N N . LYS A 1 92 ? 2.617 -9.572 7.231 1.00 91.06 92 LYS A N 1
ATOM 742 C CA . LYS A 1 92 ? 1.590 -10.593 6.980 1.00 91.06 92 LYS A CA 1
ATOM 743 C C . LYS A 1 92 ? 0.286 -10.205 7.676 1.00 91.06 92 LYS A C 1
ATOM 745 O O . LYS A 1 92 ? 0.265 -9.268 8.458 1.00 91.06 92 LYS A O 1
ATOM 750 N N . LYS A 1 93 ? -0.812 -10.915 7.419 1.00 91.12 93 LYS A N 1
ATOM 751 C CA . LYS A 1 93 ? -2.054 -10.703 8.178 1.00 91.12 93 LYS A CA 1
ATOM 752 C C . LYS A 1 93 ? -1.825 -11.067 9.647 1.00 91.12 93 LYS A C 1
ATOM 754 O O . LYS A 1 93 ? -1.544 -12.223 9.957 1.00 91.12 93 LYS A O 1
ATOM 759 N N . GLU A 1 94 ? -2.018 -10.108 10.541 1.00 93.38 94 GLU A N 1
ATOM 760 C CA . GLU A 1 94 ? -1.931 -10.300 11.986 1.00 93.38 94 GLU A CA 1
ATOM 761 C C . GLU A 1 94 ? -3.098 -9.626 12.701 1.00 93.38 94 GLU A C 1
ATOM 763 O O . GLU A 1 94 ? -3.807 -8.778 12.157 1.00 93.38 94 GLU A O 1
ATOM 768 N N . LYS A 1 95 ? -3.339 -10.053 13.939 1.00 94.31 95 LYS A N 1
ATOM 769 C CA . LYS A 1 95 ? -4.316 -9.408 14.809 1.00 94.31 95 LYS A CA 1
ATOM 770 C C . LYS A 1 95 ? -3.772 -8.040 15.224 1.00 94.31 95 LYS A C 1
ATOM 772 O O . LYS A 1 95 ? -2.649 -7.968 15.710 1.00 94.31 95 LYS A O 1
ATOM 777 N N . SER A 1 96 ? -4.578 -6.993 15.079 1.00 94.94 96 SER A N 1
ATOM 778 C CA . SER A 1 96 ? -4.144 -5.645 15.438 1.00 94.94 96 SER A CA 1
ATOM 779 C C . SER A 1 96 ? -4.045 -5.461 16.957 1.00 94.94 96 SER A C 1
ATOM 781 O O . SER A 1 96 ? -4.874 -5.978 17.711 1.00 94.94 96 SER A O 1
ATOM 783 N N . LEU A 1 97 ? -3.079 -4.661 17.412 1.00 94.00 97 LEU A N 1
ATOM 784 C CA . LEU A 1 97 ? -2.988 -4.177 18.796 1.00 94.00 97 LEU A CA 1
ATOM 785 C C . LEU A 1 97 ? -4.167 -3.272 19.183 1.00 94.00 97 LEU A C 1
ATOM 787 O O . LEU A 1 97 ? -4.440 -3.081 20.368 1.00 94.00 97 LEU A O 1
ATOM 791 N N . LEU A 1 98 ? -4.869 -2.713 18.192 1.00 95.06 98 LEU A N 1
ATOM 792 C CA . LEU A 1 98 ? -6.082 -1.924 18.382 1.00 95.06 98 LEU A CA 1
ATOM 793 C C . LEU A 1 98 ? -7.322 -2.811 18.597 1.00 95.06 98 LEU A C 1
ATOM 795 O O . LEU A 1 98 ? -8.396 -2.291 18.912 1.00 95.06 98 LEU A O 1
ATOM 799 N N . ASP A 1 99 ? -7.204 -4.140 18.479 1.00 93.19 99 ASP A N 1
ATOM 800 C CA . ASP A 1 99 ? -8.279 -5.072 18.833 1.00 93.19 99 ASP A CA 1
ATOM 801 C C . ASP A 1 99 ? -8.659 -4.918 20.310 1.00 93.19 99 ASP A C 1
ATOM 803 O O . ASP A 1 99 ? -7.823 -4.963 21.214 1.00 93.19 99 ASP A O 1
ATOM 807 N N . GLY A 1 100 ? -9.950 -4.715 20.568 1.00 90.50 100 GLY A N 1
ATOM 808 C CA . GLY A 1 100 ? -10.442 -4.449 21.917 1.00 90.50 100 GLY A CA 1
ATOM 809 C C . GLY A 1 100 ? -10.367 -2.978 22.333 1.00 90.50 100 GLY A C 1
ATOM 810 O O . GLY A 1 100 ? -10.925 -2.650 23.381 1.00 90.50 100 GLY A O 1
ATOM 811 N N . ILE A 1 101 ? -9.732 -2.103 21.544 1.00 95.38 101 ILE A N 1
ATOM 812 C CA . ILE A 1 101 ? -9.917 -0.637 21.571 1.00 95.38 101 ILE A CA 1
ATOM 813 C C . ILE A 1 101 ? -10.966 -0.243 20.534 1.00 95.38 101 ILE A C 1
ATOM 815 O O . ILE A 1 101 ? -11.858 0.552 20.815 1.00 95.38 101 ILE A O 1
ATOM 819 N N . ILE A 1 102 ? -10.873 -0.850 19.357 1.00 95.69 102 ILE A N 1
ATOM 820 C CA . ILE A 1 102 ? -11.908 -0.857 18.335 1.00 95.69 102 ILE A CA 1
ATOM 821 C C . ILE A 1 102 ? -12.647 -2.191 18.473 1.00 95.69 102 ILE A C 1
ATOM 823 O O . ILE A 1 102 ? -12.026 -3.257 18.479 1.00 95.69 102 ILE A O 1
ATOM 827 N N . THR A 1 103 ? -13.963 -2.133 18.652 1.00 93.94 103 THR A N 1
ATOM 828 C CA . THR A 1 103 ? -14.839 -3.294 18.865 1.00 93.94 103 THR A CA 1
ATOM 829 C C . THR A 1 103 ? -16.097 -3.188 18.010 1.00 93.94 103 THR A C 1
ATOM 831 O O . THR A 1 103 ? -16.312 -2.203 17.318 1.00 93.94 103 THR A O 1
ATOM 834 N N . SER A 1 104 ? -16.964 -4.190 18.050 1.00 91.38 104 SER A N 1
ATOM 835 C CA . SER A 1 104 ? -18.306 -4.128 17.471 1.00 91.38 104 SER A CA 1
ATOM 836 C C . SER A 1 104 ? -19.261 -4.891 18.389 1.00 91.38 104 SER A C 1
ATOM 838 O O . SER A 1 104 ? -18.829 -5.694 19.215 1.00 91.38 104 SER A O 1
ATOM 840 N N . ASP A 1 105 ? -20.549 -4.595 18.269 1.00 86.81 105 ASP A N 1
ATOM 841 C CA . ASP A 1 105 ? -21.657 -5.381 18.811 1.00 86.81 105 ASP A CA 1
ATOM 842 C C . ASP A 1 105 ? -21.782 -6.766 18.153 1.00 86.81 105 ASP A C 1
ATOM 844 O O . ASP A 1 105 ? -22.414 -7.664 18.708 1.00 86.81 105 ASP A O 1
ATOM 848 N N . GLN A 1 106 ? -21.146 -6.968 16.998 1.00 85.25 106 GLN A N 1
ATOM 849 C CA . GLN A 1 106 ? -21.072 -8.266 16.351 1.00 85.25 106 GLN A CA 1
ATOM 850 C C . GLN A 1 106 ? -20.270 -9.270 17.186 1.00 85.25 106 GLN A C 1
ATOM 852 O O . GLN A 1 106 ? -19.132 -9.026 17.601 1.00 85.25 106 GLN A O 1
ATOM 857 N N . ASN A 1 107 ? -20.851 -10.454 17.375 1.00 83.50 107 ASN A N 1
ATOM 858 C CA . ASN A 1 107 ? -20.190 -11.558 18.058 1.00 83.50 107 ASN A CA 1
ATOM 859 C C . ASN A 1 107 ? -18.891 -11.959 17.338 1.00 83.50 107 ASN A C 1
ATOM 861 O O . ASN A 1 107 ? -18.835 -12.031 16.110 1.00 83.50 107 ASN A O 1
ATOM 865 N N . TYR A 1 108 ? -17.851 -12.274 18.116 1.00 88.62 108 TYR A N 1
ATOM 866 C CA . TYR A 1 108 ? -16.549 -12.739 17.611 1.00 88.62 108 TYR A CA 1
ATOM 867 C C . TYR A 1 108 ? -15.861 -11.768 16.643 1.00 88.62 108 TYR A C 1
ATOM 869 O O . TYR A 1 108 ? -15.100 -12.194 15.776 1.00 88.62 108 TYR A O 1
ATOM 877 N N . PHE A 1 109 ? -16.099 -10.466 16.813 1.00 93.00 109 PHE A N 1
ATOM 878 C CA . PHE A 1 109 ? -15.359 -9.416 16.125 1.00 93.00 109 PHE A CA 1
ATOM 879 C C . PHE A 1 109 ? -13.848 -9.538 16.372 1.00 93.00 109 PHE A C 1
ATOM 881 O O . PHE A 1 109 ? -13.396 -9.693 17.513 1.00 93.00 109 PHE A O 1
ATOM 888 N N . ARG A 1 110 ? -13.068 -9.424 15.296 1.00 93.38 110 ARG A N 1
ATOM 889 C CA . ARG A 1 110 ? -11.609 -9.321 15.332 1.00 93.38 110 ARG A CA 1
ATOM 890 C C . ARG A 1 110 ? -11.130 -8.247 14.371 1.00 93.38 110 ARG A C 1
ATOM 892 O O . ARG A 1 110 ? -11.456 -8.294 13.185 1.00 93.38 110 ARG A O 1
ATOM 899 N N . LEU A 1 111 ? -10.302 -7.336 14.877 1.00 94.06 111 LEU A N 1
ATOM 900 C CA . LEU A 1 111 ? -9.578 -6.381 14.046 1.00 94.06 111 LEU A CA 1
ATOM 901 C C . LEU A 1 111 ? -8.238 -6.978 13.606 1.00 94.06 111 LEU A C 1
ATOM 903 O O . LEU A 1 111 ? -7.447 -7.463 14.421 1.00 94.06 111 LEU A O 1
ATOM 907 N N . TYR A 1 112 ? -7.979 -6.905 12.309 1.00 93.19 112 TYR A N 1
ATOM 908 C CA . TYR A 1 112 ? -6.748 -7.354 11.686 1.00 93.19 112 TYR A CA 1
ATOM 909 C C . TYR A 1 112 ? -6.021 -6.191 11.024 1.00 93.19 112 TYR A C 1
ATOM 911 O O . TYR A 1 112 ? -6.617 -5.183 10.638 1.00 93.19 112 TYR A O 1
ATOM 919 N N . VAL A 1 113 ? -4.719 -6.384 10.877 1.00 92.62 113 VAL A N 1
ATOM 920 C CA . VAL A 1 113 ? -3.814 -5.538 10.115 1.00 92.62 113 VAL A CA 1
ATOM 921 C C . VAL A 1 113 ? -3.048 -6.416 9.128 1.00 92.62 113 VAL A C 1
ATOM 923 O O . VAL A 1 113 ? -2.730 -7.571 9.416 1.00 92.62 113 VAL A O 1
ATOM 926 N N . THR A 1 114 ? -2.798 -5.904 7.931 1.00 91.19 114 THR A N 1
ATOM 927 C CA . THR A 1 114 ? -2.051 -6.603 6.878 1.00 91.19 114 THR A CA 1
ATOM 928 C C . THR A 1 114 ? -1.178 -5.608 6.117 1.00 91.19 114 THR A C 1
ATOM 930 O O . THR A 1 114 ? -1.562 -4.436 6.021 1.00 91.19 114 THR A O 1
ATOM 933 N N . PRO A 1 115 ? -0.027 -6.030 5.560 1.00 91.19 115 PRO A N 1
ATOM 934 C CA . PRO A 1 115 ? 0.727 -5.200 4.628 1.00 91.19 115 PRO A CA 1
ATOM 935 C C . PRO A 1 115 ? -0.146 -4.769 3.451 1.00 91.19 115 PRO A C 1
ATOM 937 O O . PRO A 1 115 ? -0.942 -5.554 2.928 1.00 91.19 115 PRO A O 1
ATOM 940 N N . SER A 1 116 ? 0.032 -3.523 3.026 1.00 90.50 116 SER A N 1
ATOM 941 C CA . SER A 1 116 ? -0.479 -3.055 1.742 1.00 90.50 116 SER A CA 1
ATOM 942 C C . SER A 1 116 ? 0.325 -3.649 0.584 1.00 90.50 116 SER A C 1
ATOM 944 O O . SER A 1 116 ? 1.476 -4.056 0.775 1.00 90.50 116 SER A O 1
ATOM 946 N N . PRO A 1 117 ? -0.215 -3.63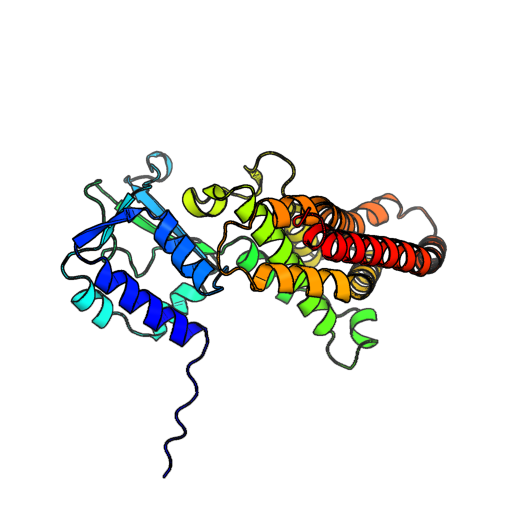0 -0.645 1.00 89.88 117 PRO A N 1
ATOM 947 C CA . PRO A 1 117 ? 0.561 -3.975 -1.830 1.00 89.88 117 PRO A CA 1
ATOM 948 C C . PRO A 1 117 ? 1.859 -3.167 -1.968 1.00 89.88 117 PRO A C 1
ATOM 950 O O . PRO A 1 117 ? 2.883 -3.717 -2.372 1.00 89.88 117 PRO A O 1
ATOM 953 N N . PHE A 1 118 ? 1.850 -1.891 -1.564 1.00 91.31 118 PHE A N 1
ATOM 954 C CA . PHE A 1 118 ? 3.065 -1.081 -1.492 1.00 91.31 118 PHE A CA 1
ATOM 955 C C . PHE A 1 118 ? 4.084 -1.672 -0.509 1.00 91.31 118 PHE A C 1
ATOM 957 O O . PHE A 1 118 ? 5.236 -1.867 -0.882 1.00 91.31 118 PHE A O 1
ATOM 964 N N . ALA A 1 119 ? 3.681 -2.038 0.713 1.00 91.88 119 ALA A N 1
ATOM 965 C CA . ALA A 1 119 ? 4.590 -2.674 1.669 1.00 91.88 119 ALA A CA 1
ATOM 966 C C . ALA A 1 119 ? 5.116 -4.030 1.180 1.00 91.88 119 ALA A C 1
ATOM 968 O O . ALA A 1 119 ? 6.302 -4.312 1.337 1.00 91.88 119 ALA A O 1
ATOM 969 N N . THR A 1 120 ? 4.275 -4.847 0.539 1.00 90.75 120 THR A N 1
ATOM 970 C CA . THR A 1 120 ? 4.720 -6.095 -0.096 1.00 90.75 120 THR A CA 1
ATOM 971 C C . THR A 1 120 ? 5.786 -5.828 -1.157 1.00 90.75 120 THR A C 1
ATOM 973 O O . THR A 1 120 ? 6.816 -6.497 -1.165 1.00 90.75 120 THR A O 1
ATOM 976 N N . GLY A 1 121 ? 5.586 -4.831 -2.021 1.00 91.50 121 GLY A N 1
ATOM 977 C CA . GLY A 1 121 ? 6.582 -4.476 -3.026 1.00 91.50 121 GLY A CA 1
ATOM 978 C C . GLY A 1 121 ? 7.870 -3.908 -2.424 1.00 91.50 121 GLY A C 1
ATOM 979 O O . GLY A 1 121 ? 8.942 -4.261 -2.901 1.00 91.50 121 GLY A O 1
ATOM 980 N N . LEU A 1 122 ? 7.809 -3.133 -1.331 1.00 92.31 122 LEU A N 1
ATOM 981 C CA . LEU A 1 122 ? 9.011 -2.693 -0.606 1.00 92.31 122 LEU A CA 1
ATOM 982 C C . LEU A 1 122 ? 9.865 -3.877 -0.126 1.00 92.31 122 LEU A C 1
ATOM 984 O O . LEU A 1 122 ? 11.081 -3.841 -0.276 1.00 92.31 122 LEU A O 1
ATOM 988 N N . LEU A 1 123 ? 9.241 -4.943 0.387 1.00 91.38 123 LEU A N 1
ATOM 989 C CA . LEU A 1 123 ? 9.956 -6.159 0.798 1.00 91.38 123 LEU A CA 1
ATOM 990 C C . LEU A 1 123 ? 10.583 -6.900 -0.392 1.00 91.38 123 LEU A C 1
ATOM 992 O O . LEU A 1 123 ? 11.640 -7.512 -0.262 1.00 91.38 123 LEU A O 1
ATOM 996 N N . LEU A 1 124 ? 9.943 -6.862 -1.564 1.00 90.69 124 LEU A N 1
ATOM 997 C CA . LEU A 1 124 ? 10.513 -7.431 -2.787 1.00 90.69 124 LEU A CA 1
ATOM 998 C C . LEU A 1 124 ? 11.682 -6.586 -3.317 1.00 90.69 124 LEU A C 1
ATOM 1000 O O . LEU A 1 124 ? 12.644 -7.147 -3.835 1.00 90.69 124 LEU A O 1
ATOM 1004 N N . LEU A 1 125 ? 11.644 -5.259 -3.143 1.00 88.44 125 LEU A N 1
ATOM 1005 C CA . LEU A 1 125 ? 12.730 -4.356 -3.543 1.00 88.44 125 LEU A CA 1
ATOM 1006 C C . LEU A 1 125 ? 14.037 -4.598 -2.786 1.00 88.44 125 LEU A C 1
ATOM 1008 O O . LEU A 1 125 ? 15.105 -4.290 -3.311 1.00 88.44 125 LEU A O 1
ATOM 1012 N N . GLU A 1 126 ? 13.985 -5.151 -1.575 1.00 85.00 126 GLU A N 1
ATOM 1013 C CA . GLU A 1 126 ? 15.182 -5.553 -0.823 1.00 85.00 126 GLU A CA 1
ATOM 1014 C C . GLU A 1 126 ? 15.933 -6.719 -1.490 1.00 85.00 126 GLU A C 1
ATOM 1016 O O . GLU A 1 126 ? 17.093 -6.968 -1.170 1.00 85.00 126 GLU A O 1
ATOM 1021 N N . LYS A 1 127 ? 15.292 -7.422 -2.434 1.00 85.25 127 LYS A N 1
ATOM 1022 C CA . LYS A 1 127 ? 15.848 -8.578 -3.150 1.00 85.25 127 LYS A CA 1
ATOM 1023 C C . LYS A 1 127 ? 16.375 -8.243 -4.546 1.00 85.25 127 LYS A C 1
ATOM 1025 O O . LYS A 1 127 ? 16.689 -9.161 -5.301 1.00 85.25 127 LYS A O 1
ATOM 1030 N N . LEU A 1 128 ? 16.443 -6.963 -4.921 1.00 82.44 128 LEU A N 1
ATOM 1031 C CA . LEU A 1 128 ? 16.978 -6.578 -6.227 1.00 82.44 128 LEU A CA 1
ATOM 1032 C C . LEU A 1 128 ? 18.469 -6.958 -6.332 1.00 82.44 128 LEU A C 1
ATOM 1034 O O . LEU A 1 128 ? 19.246 -6.607 -5.441 1.00 82.44 128 LEU A O 1
ATOM 1038 N N . PRO A 1 129 ? 18.890 -7.651 -7.406 1.00 75.81 129 PRO A N 1
ATOM 1039 C CA . PRO A 1 129 ? 20.289 -7.988 -7.615 1.00 75.81 129 PRO A CA 1
ATOM 1040 C C . PRO A 1 129 ? 21.096 -6.732 -7.956 1.00 75.81 129 PRO A C 1
ATOM 1042 O O . PRO A 1 129 ? 20.623 -5.840 -8.659 1.00 75.81 129 PRO A O 1
ATOM 1045 N N . ALA A 1 130 ? 22.346 -6.678 -7.501 1.00 64.88 130 ALA A N 1
ATOM 1046 C CA . ALA A 1 130 ? 23.275 -5.631 -7.904 1.00 64.88 130 ALA A CA 1
ATOM 1047 C C . ALA A 1 130 ? 23.792 -5.918 -9.328 1.00 64.88 130 ALA A C 1
ATOM 1049 O O . ALA A 1 130 ? 24.671 -6.761 -9.500 1.00 64.88 130 ALA A O 1
ATOM 1050 N N . THR A 1 131 ? 23.261 -5.245 -10.354 1.00 61.47 131 THR A N 1
ATOM 1051 C CA . THR A 1 131 ? 23.737 -5.398 -11.751 1.00 61.47 131 THR A CA 1
ATOM 1052 C C . THR A 1 131 ? 24.815 -4.373 -12.118 1.00 61.47 131 THR A C 1
ATOM 1054 O O . THR A 1 131 ? 25.105 -3.454 -11.354 1.00 61.47 131 THR A O 1
ATOM 1057 N N . LYS A 1 132 ? 25.440 -4.478 -13.300 1.00 54.66 132 LYS A N 1
ATOM 1058 C CA . LYS A 1 132 ? 26.467 -3.509 -13.741 1.00 54.66 132 LYS A CA 1
ATOM 1059 C C . LYS A 1 132 ? 25.910 -2.094 -13.939 1.00 54.66 132 LYS A C 1
ATOM 1061 O O . LYS A 1 132 ? 26.628 -1.123 -13.708 1.00 54.66 132 LYS A O 1
ATOM 1066 N N . VAL A 1 133 ? 24.620 -1.958 -14.254 1.00 51.50 133 VAL A N 1
ATOM 1067 C CA . VAL A 1 133 ? 23.909 -0.665 -14.285 1.00 51.50 133 VAL A CA 1
ATOM 1068 C C . VAL A 1 133 ? 23.860 -0.019 -12.887 1.00 51.50 133 VAL A C 1
ATOM 1070 O O . VAL A 1 133 ? 23.991 1.198 -12.780 1.00 51.50 133 VAL A O 1
ATOM 1073 N N . PHE A 1 134 ? 23.821 -0.811 -11.800 1.00 52.09 134 PHE A N 1
ATOM 1074 C CA . PHE A 1 134 ? 23.952 -0.307 -10.416 1.00 52.09 134 PHE A CA 1
ATOM 1075 C C . PHE A 1 134 ? 25.336 0.298 -10.140 1.00 52.09 134 PHE A C 1
ATOM 1077 O O . PHE A 1 134 ? 25.491 1.054 -9.181 1.00 52.09 134 PHE A O 1
ATOM 1084 N N . GLN A 1 135 ? 26.351 -0.038 -10.944 1.00 46.50 135 GLN A N 1
ATOM 1085 C CA . GLN A 1 135 ? 27.734 0.398 -10.737 1.00 46.50 135 GLN A CA 1
ATOM 1086 C C . GLN A 1 135 ? 28.097 1.665 -11.524 1.00 46.50 135 GLN A C 1
ATOM 1088 O O . GLN A 1 135 ? 29.048 2.348 -11.143 1.00 46.50 135 GLN A O 1
ATOM 1093 N N . ALA A 1 136 ? 27.337 2.011 -12.571 1.00 50.78 136 ALA A N 1
ATOM 1094 C CA . ALA A 1 136 ? 27.545 3.239 -13.342 1.00 50.78 136 ALA A CA 1
ATOM 1095 C C . ALA A 1 136 ? 27.056 4.499 -12.598 1.00 50.78 136 ALA A C 1
ATOM 1097 O O . ALA A 1 136 ? 27.607 5.581 -12.801 1.00 50.78 136 ALA A O 1
ATOM 1098 N N . ASP A 1 137 ? 26.095 4.352 -11.676 1.00 43.53 137 ASP A N 1
ATOM 1099 C CA . ASP A 1 137 ? 25.583 5.440 -10.839 1.00 43.53 137 ASP A CA 1
ATOM 1100 C C . ASP A 1 137 ? 26.140 5.342 -9.402 1.00 43.53 137 ASP A C 1
ATOM 1102 O O . ASP A 1 137 ? 25.596 4.691 -8.511 1.00 43.53 137 ASP A O 1
ATOM 1106 N N . LYS A 1 138 ? 27.336 5.923 -9.227 1.00 48.12 138 LYS A N 1
ATOM 1107 C CA . LYS A 1 138 ? 28.057 6.205 -7.966 1.00 48.12 138 LYS A CA 1
ATOM 1108 C C . LYS A 1 138 ? 27.786 5.234 -6.787 1.00 48.12 138 LYS A C 1
ATOM 1110 O O . LYS A 1 138 ? 27.093 5.549 -5.828 1.00 48.12 138 LYS A O 1
ATOM 1115 N N . LYS A 1 139 ? 28.506 4.105 -6.788 1.00 48.41 139 LYS A N 1
ATOM 1116 C CA . LYS A 1 139 ? 28.852 3.221 -5.644 1.00 48.41 139 LYS A CA 1
ATOM 1117 C C . LYS A 1 139 ? 27.773 2.389 -4.918 1.00 48.41 139 LYS A C 1
ATOM 1119 O O . LYS A 1 139 ? 28.206 1.494 -4.198 1.00 48.41 139 LYS A O 1
ATOM 1124 N N . THR A 1 140 ? 26.456 2.554 -5.076 1.00 52.97 140 THR A N 1
ATOM 1125 C CA . THR A 1 140 ? 25.500 1.696 -4.313 1.00 52.97 140 THR A CA 1
ATOM 1126 C C . THR A 1 140 ? 24.233 1.247 -5.044 1.00 52.97 140 THR A C 1
ATOM 1128 O O . THR A 1 140 ? 23.498 0.429 -4.495 1.00 52.97 140 THR A O 1
ATOM 1131 N N . GLY A 1 141 ? 23.934 1.776 -6.239 1.00 57.12 141 GLY A N 1
ATOM 1132 C CA . GLY A 1 141 ? 22.695 1.490 -6.979 1.00 57.12 141 GLY A CA 1
ATOM 1133 C C . GLY A 1 141 ? 21.387 1.779 -6.221 1.00 57.12 141 GLY A C 1
ATOM 1134 O O . GLY A 1 141 ? 20.301 1.364 -6.625 1.00 57.12 141 GLY A O 1
ATOM 1135 N N . SER A 1 142 ? 21.477 2.569 -5.148 1.00 70.75 142 SER A N 1
ATOM 1136 C CA . SER A 1 142 ? 20.337 3.039 -4.358 1.00 70.75 142 SER A CA 1
ATOM 1137 C C . SER A 1 142 ? 19.390 3.926 -5.171 1.00 70.75 142 SER A C 1
ATOM 1139 O O . SER A 1 142 ? 18.208 4.008 -4.856 1.00 70.75 142 SER A O 1
ATOM 1141 N N . PHE A 1 143 ? 19.881 4.571 -6.235 1.00 73.75 143 PHE A N 1
ATOM 1142 C CA . PHE A 1 143 ? 19.064 5.435 -7.085 1.00 73.75 143 PHE A CA 1
ATOM 1143 C C . PHE A 1 143 ? 18.024 4.645 -7.895 1.00 73.75 143 PHE A C 1
ATOM 1145 O O . PHE A 1 143 ? 16.851 5.012 -7.896 1.00 73.75 143 PHE A O 1
ATOM 1152 N N . VAL A 1 144 ? 18.402 3.512 -8.500 1.00 80.94 144 VAL A N 1
ATOM 1153 C CA . VAL A 1 144 ? 17.460 2.616 -9.200 1.00 80.94 144 VAL A CA 1
ATOM 1154 C C . VAL A 1 144 ? 16.402 2.099 -8.228 1.00 80.94 144 VAL A C 1
ATOM 1156 O O . VAL A 1 144 ? 15.208 2.201 -8.495 1.00 80.94 144 VAL A O 1
ATOM 1159 N N . GLN A 1 145 ? 16.825 1.613 -7.058 1.00 85.69 145 GLN A N 1
ATOM 1160 C CA . GLN A 1 145 ? 15.911 1.108 -6.032 1.00 85.69 145 GLN A CA 1
ATOM 1161 C C . GLN A 1 145 ? 14.919 2.182 -5.554 1.00 85.69 145 GLN A C 1
ATOM 1163 O O . GLN A 1 145 ? 13.729 1.896 -5.406 1.00 85.69 145 GLN A O 1
ATOM 1168 N N . ASN A 1 146 ? 15.382 3.422 -5.360 1.00 86.81 146 ASN A N 1
ATOM 1169 C CA . ASN A 1 146 ? 14.526 4.549 -4.989 1.00 86.81 146 ASN A CA 1
ATOM 1170 C C . ASN A 1 146 ? 13.503 4.883 -6.083 1.00 86.81 146 ASN A C 1
ATOM 1172 O O . ASN A 1 146 ? 12.333 5.077 -5.770 1.00 86.81 146 ASN A O 1
ATOM 1176 N N . ASN A 1 147 ? 13.900 4.872 -7.356 1.00 87.88 147 ASN A N 1
ATOM 1177 C CA . ASN A 1 147 ? 12.974 5.125 -8.462 1.00 87.88 147 ASN A CA 1
ATOM 1178 C C . ASN A 1 147 ? 11.919 4.019 -8.603 1.00 87.88 147 ASN A C 1
ATOM 1180 O O . ASN A 1 147 ? 10.746 4.316 -8.811 1.00 87.88 147 ASN A O 1
ATOM 1184 N N . ILE A 1 148 ? 12.285 2.744 -8.423 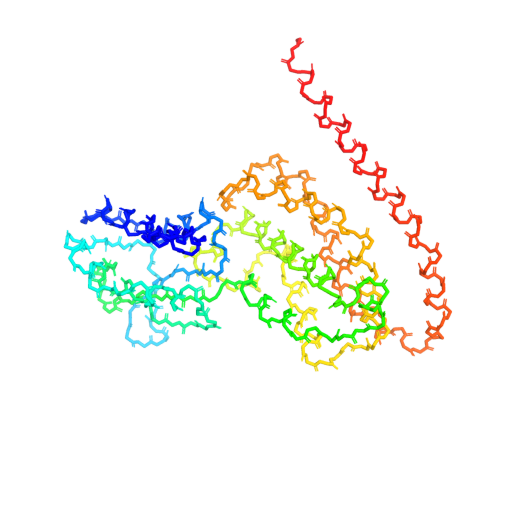1.00 91.88 148 ILE A N 1
ATOM 1185 C CA . ILE A 1 148 ? 11.287 1.661 -8.443 1.00 91.88 148 ILE A CA 1
ATOM 1186 C C . ILE A 1 148 ? 10.349 1.771 -7.235 1.00 91.88 148 ILE A C 1
ATOM 1188 O O . ILE A 1 148 ? 9.148 1.538 -7.362 1.00 91.88 148 ILE A O 1
ATOM 1192 N N . LYS A 1 149 ? 10.861 2.177 -6.067 1.00 92.94 149 LYS A N 1
ATOM 1193 C CA . LYS A 1 149 ? 10.028 2.487 -4.898 1.00 92.94 149 LYS A CA 1
ATOM 1194 C C . LYS A 1 149 ? 9.018 3.598 -5.202 1.00 92.94 149 LYS A C 1
ATOM 1196 O O . LYS A 1 149 ? 7.854 3.457 -4.833 1.00 92.94 149 LYS A O 1
ATOM 1201 N N . GLU A 1 150 ? 9.442 4.679 -5.852 1.00 91.50 150 GLU A N 1
ATOM 1202 C CA . GLU A 1 150 ? 8.556 5.780 -6.254 1.00 91.50 150 GLU A CA 1
ATOM 1203 C C . GLU A 1 150 ? 7.525 5.337 -7.295 1.00 91.50 150 GLU A C 1
ATOM 1205 O O . GLU A 1 150 ? 6.348 5.665 -7.159 1.00 91.50 150 GLU A O 1
ATOM 1210 N N . LEU A 1 151 ? 7.923 4.520 -8.273 1.00 93.06 151 LEU A N 1
ATOM 1211 C CA . LEU A 1 151 ? 7.003 3.935 -9.248 1.00 93.06 151 LEU A CA 1
ATOM 1212 C C . LEU A 1 151 ? 5.955 3.042 -8.569 1.00 93.06 151 LEU A C 1
ATOM 1214 O O . LEU A 1 151 ? 4.764 3.157 -8.847 1.00 93.06 151 LEU A O 1
ATOM 1218 N N . LEU A 1 152 ? 6.378 2.183 -7.640 1.00 94.00 152 LEU A N 1
ATOM 1219 C CA . LEU A 1 152 ? 5.476 1.327 -6.875 1.00 94.00 152 LEU A CA 1
ATOM 1220 C C . LEU A 1 152 ? 4.491 2.155 -6.036 1.00 94.00 152 LEU A C 1
ATOM 1222 O O . LEU A 1 152 ? 3.303 1.836 -5.999 1.00 94.00 152 LEU A O 1
ATOM 1226 N N . TYR A 1 153 ? 4.974 3.211 -5.374 1.00 92.38 153 TYR A N 1
ATOM 1227 C CA . TYR A 1 153 ? 4.132 4.149 -4.631 1.00 92.38 153 TYR A CA 1
ATOM 1228 C C . TYR A 1 153 ? 3.088 4.798 -5.545 1.00 92.38 153 TYR A C 1
ATOM 1230 O O . TYR A 1 153 ? 1.896 4.762 -5.238 1.00 92.38 153 TYR A O 1
ATOM 1238 N N . LEU A 1 154 ? 3.529 5.325 -6.689 1.00 90.94 154 LEU A N 1
ATOM 1239 C CA . LEU A 1 154 ? 2.691 5.966 -7.696 1.00 90.94 154 LEU A CA 1
ATOM 1240 C C . LEU A 1 154 ? 1.579 5.031 -8.196 1.00 90.94 154 LEU A C 1
ATOM 1242 O O . LEU A 1 154 ? 0.400 5.381 -8.112 1.00 90.94 154 LEU A O 1
ATOM 1246 N N . CYS A 1 155 ? 1.933 3.831 -8.665 1.00 92.44 155 CYS A N 1
ATOM 1247 C CA . CYS A 1 155 ? 0.972 2.848 -9.168 1.00 92.44 155 CYS A CA 1
ATOM 1248 C C . CYS A 1 155 ? -0.037 2.438 -8.090 1.00 92.44 155 CYS A C 1
ATOM 1250 O O . CYS A 1 155 ? -1.243 2.425 -8.340 1.00 92.44 155 CYS A O 1
ATOM 1252 N N . TYR A 1 156 ? 0.444 2.172 -6.873 1.00 91.56 156 TYR A N 1
ATOM 1253 C CA . TYR A 1 156 ? -0.416 1.776 -5.763 1.00 91.56 156 TYR A CA 1
ATOM 1254 C C . TYR A 1 156 ? -1.412 2.867 -5.376 1.00 91.56 156 TYR A C 1
ATOM 1256 O O . TYR A 1 156 ? -2.600 2.596 -5.192 1.00 91.56 156 TYR A O 1
ATOM 1264 N N . ARG A 1 157 ? -0.957 4.118 -5.299 1.00 89.31 157 ARG A N 1
ATOM 1265 C CA . ARG A 1 157 ? -1.843 5.244 -5.014 1.00 89.31 157 ARG A CA 1
ATOM 1266 C C . ARG A 1 157 ? -2.859 5.481 -6.117 1.00 89.31 157 ARG A C 1
ATOM 1268 O O . ARG A 1 157 ? -4.007 5.788 -5.812 1.00 89.31 157 ARG A O 1
ATOM 1275 N N . PHE A 1 158 ? -2.464 5.308 -7.372 1.00 89.88 158 PHE A N 1
ATOM 1276 C CA . PHE A 1 158 ? -3.381 5.414 -8.498 1.00 89.88 158 PHE A CA 1
ATOM 1277 C C . PHE A 1 158 ? -4.479 4.340 -8.452 1.00 89.88 158 PHE A C 1
ATOM 1279 O O . PHE A 1 158 ? -5.661 4.663 -8.584 1.00 89.88 158 PHE A O 1
ATOM 1286 N N . ASP A 1 159 ? -4.115 3.080 -8.186 1.00 89.81 159 ASP A N 1
ATOM 1287 C CA . ASP A 1 159 ? -5.082 1.989 -8.015 1.00 89.81 159 ASP A CA 1
ATOM 1288 C C . ASP A 1 159 ? -6.026 2.252 -6.835 1.00 89.81 159 ASP A C 1
ATOM 1290 O O . ASP A 1 159 ? -7.233 2.042 -6.962 1.00 89.81 159 ASP A O 1
ATOM 1294 N N . LEU A 1 160 ? -5.503 2.752 -5.711 1.00 87.94 160 LEU A N 1
ATOM 1295 C CA . LEU A 1 160 ? -6.300 3.099 -4.536 1.00 87.94 160 LEU A CA 1
ATOM 1296 C C . LEU A 1 160 ? -7.264 4.264 -4.806 1.00 87.94 160 LEU A C 1
ATOM 1298 O O . LEU A 1 160 ? -8.398 4.234 -4.336 1.00 87.94 160 LEU A O 1
ATOM 1302 N N . ALA A 1 161 ? -6.847 5.264 -5.580 1.00 87.06 161 ALA A N 1
ATOM 1303 C CA . ALA A 1 161 ? -7.698 6.390 -5.945 1.00 87.06 161 ALA A CA 1
ATOM 1304 C C . ALA A 1 161 ? -8.825 5.981 -6.906 1.00 87.06 161 ALA A C 1
ATOM 1306 O O . ALA A 1 161 ? -9.955 6.442 -6.758 1.00 87.06 161 ALA A O 1
ATOM 1307 N N . LYS A 1 162 ? -8.546 5.070 -7.849 1.00 85.19 162 LYS A N 1
ATOM 1308 C CA . LYS A 1 162 ? -9.561 4.480 -8.738 1.00 85.19 162 LYS A CA 1
ATOM 1309 C C . LYS A 1 162 ? -10.478 3.491 -8.029 1.00 85.19 162 LYS A C 1
ATOM 1311 O O . LYS A 1 162 ? -11.638 3.341 -8.402 1.00 85.19 162 LYS A O 1
ATOM 1316 N N . ASN A 1 163 ? -9.953 2.799 -7.024 1.00 84.69 163 ASN A N 1
ATOM 1317 C CA . ASN A 1 163 ? -10.647 1.748 -6.299 1.00 84.69 163 ASN A CA 1
ATOM 1318 C C . ASN A 1 163 ? -10.483 1.937 -4.783 1.00 84.69 163 ASN A C 1
ATOM 1320 O O . ASN A 1 163 ? -9.806 1.126 -4.141 1.00 84.69 163 ASN A O 1
ATOM 1324 N N . PRO A 1 164 ? -11.129 2.949 -4.166 1.00 78.81 164 PRO A N 1
ATOM 1325 C CA . PRO A 1 164 ? -10.996 3.206 -2.728 1.00 78.81 164 PRO A CA 1
ATOM 1326 C C . PRO A 1 164 ? -11.348 1.990 -1.859 1.00 78.81 164 PRO A C 1
ATOM 1328 O O . PRO A 1 164 ? -10.813 1.807 -0.763 1.00 78.81 164 PRO A O 1
ATOM 1331 N N . GLN A 1 165 ? -12.212 1.106 -2.369 1.00 75.88 165 GLN A N 1
ATOM 1332 C CA . GLN A 1 165 ? -12.589 -0.155 -1.738 1.00 75.88 165 GLN A CA 1
ATOM 1333 C C . GLN A 1 165 ? -11.422 -1.126 -1.518 1.00 75.88 165 GLN A C 1
ATOM 1335 O O . GLN A 1 165 ? -11.563 -2.012 -0.677 1.00 75.88 165 GLN A O 1
ATOM 1340 N N . LEU A 1 166 ? -10.293 -0.969 -2.220 1.00 78.12 166 LEU A N 1
ATOM 1341 C CA . LEU A 1 166 ? -9.093 -1.785 -2.029 1.00 78.12 166 LEU A CA 1
ATOM 1342 C C . LEU A 1 166 ? -8.661 -1.767 -0.555 1.00 78.12 166 LEU A C 1
ATOM 1344 O O . LEU A 1 166 ? -8.485 -2.821 0.053 1.00 78.12 166 LEU A O 1
ATOM 1348 N N . ALA A 1 167 ? -8.617 -0.575 0.048 1.00 72.94 167 ALA A N 1
ATOM 1349 C CA . ALA A 1 167 ? -8.304 -0.413 1.464 1.00 72.94 167 ALA A CA 1
ATOM 1350 C C . ALA A 1 167 ? -9.466 -0.813 2.385 1.00 72.94 167 ALA A C 1
ATOM 1352 O O . ALA A 1 167 ? -9.239 -1.352 3.462 1.00 72.94 167 ALA A O 1
ATOM 1353 N N . VAL A 1 168 ? -10.715 -0.538 1.993 1.00 69.12 168 VAL A N 1
ATOM 1354 C CA . VAL A 1 168 ? -11.892 -0.731 2.866 1.00 69.12 168 VAL A CA 1
ATOM 1355 C C . VAL A 1 168 ? -12.276 -2.200 3.019 1.00 69.12 168 VAL A C 1
ATOM 1357 O O . VAL A 1 168 ? -12.650 -2.634 4.105 1.00 69.12 168 VAL A O 1
ATOM 1360 N N . LYS A 1 169 ? -12.214 -2.960 1.927 1.00 71.19 169 LYS A N 1
ATOM 1361 C CA . LYS A 1 169 ? -12.634 -4.365 1.871 1.00 71.19 169 LYS A CA 1
ATOM 1362 C C . LYS A 1 169 ? -11.453 -5.337 1.891 1.00 71.19 169 LYS A C 1
ATOM 1364 O O . LYS A 1 169 ? -11.681 -6.538 1.804 1.00 71.19 169 LYS A O 1
ATOM 1369 N N . ASN A 1 170 ? -10.222 -4.826 2.001 1.00 70.25 170 ASN A N 1
ATOM 1370 C CA . ASN A 1 170 ? -8.988 -5.608 1.917 1.00 70.25 170 ASN A CA 1
ATOM 1371 C C . ASN A 1 170 ? -8.981 -6.550 0.699 1.00 70.25 170 ASN A C 1
ATOM 1373 O O . ASN A 1 170 ? -8.663 -7.737 0.800 1.00 70.25 170 ASN A O 1
ATOM 1377 N N . LEU A 1 171 ? -9.424 -6.031 -0.448 1.00 74.81 171 LEU A N 1
ATOM 1378 C CA . LEU A 1 171 ? -9.464 -6.818 -1.674 1.00 74.81 171 LEU A CA 1
ATOM 1379 C C . LEU A 1 171 ? -8.034 -7.036 -2.155 1.00 74.81 171 LEU A C 1
ATOM 1381 O O . LEU A 1 171 ? -7.219 -6.114 -2.158 1.00 74.81 171 LEU A O 1
ATOM 1385 N N . ALA A 1 172 ? -7.733 -8.253 -2.597 1.00 73.94 172 ALA A N 1
ATOM 1386 C CA . ALA A 1 172 ? -6.478 -8.494 -3.290 1.00 73.94 172 ALA A CA 1
ATOM 1387 C C . ALA A 1 172 ? -6.457 -7.686 -4.598 1.00 73.94 172 ALA A C 1
ATOM 1389 O O . ALA A 1 172 ? -7.485 -7.573 -5.265 1.00 73.94 172 ALA A O 1
ATOM 1390 N N . LEU A 1 173 ? -5.286 -7.188 -5.014 1.00 78.88 173 LEU A N 1
ATOM 1391 C CA . LEU A 1 173 ? -5.147 -6.460 -6.287 1.00 78.88 173 LEU A CA 1
ATOM 1392 C C . LEU A 1 173 ? -5.691 -7.249 -7.491 1.00 78.88 173 LEU A C 1
ATOM 1394 O O . LEU A 1 173 ? -6.244 -6.663 -8.413 1.00 78.88 173 LEU A O 1
ATOM 1398 N N . ALA A 1 174 ? -5.590 -8.582 -7.462 1.00 72.81 174 ALA A N 1
ATOM 1399 C CA . ALA A 1 174 ? -6.111 -9.462 -8.510 1.00 72.81 174 ALA A CA 1
ATOM 1400 C C . ALA A 1 174 ? -7.650 -9.456 -8.637 1.00 72.81 174 ALA A C 1
ATOM 1402 O O . ALA A 1 174 ? -8.178 -9.955 -9.624 1.00 72.81 174 ALA A O 1
ATOM 1403 N N . GLN A 1 175 ? -8.371 -8.920 -7.648 1.00 76.12 175 GLN A N 1
ATOM 1404 C CA . GLN A 1 175 ? -9.835 -8.811 -7.645 1.00 76.12 175 GLN A CA 1
ATOM 1405 C C . GLN A 1 175 ? -10.333 -7.441 -8.137 1.00 76.12 175 GLN A C 1
ATOM 1407 O O . GLN A 1 175 ? -11.534 -7.175 -8.100 1.00 76.12 175 GLN A O 1
ATOM 1412 N N . LEU A 1 176 ? -9.430 -6.554 -8.566 1.00 70.12 176 LEU A N 1
ATOM 1413 C CA . LEU A 1 176 ? -9.793 -5.280 -9.179 1.00 70.12 176 LEU A CA 1
ATOM 1414 C C . LEU A 1 176 ? -10.406 -5.498 -10.570 1.00 70.12 176 LEU A C 1
ATOM 1416 O O . LEU A 1 176 ? -10.018 -6.413 -11.296 1.00 70.12 176 LEU A O 1
ATOM 1420 N N . ALA A 1 177 ? -11.333 -4.619 -10.963 1.00 66.75 177 ALA A N 1
ATOM 1421 C CA . ALA A 1 177 ? -11.720 -4.510 -12.366 1.00 66.75 177 ALA A CA 1
ATOM 1422 C C . ALA A 1 177 ? -10.485 -4.107 -13.192 1.00 66.75 177 ALA A C 1
ATOM 1424 O O . ALA A 1 177 ? -9.689 -3.268 -12.765 1.00 66.75 177 ALA A O 1
ATOM 1425 N N . THR A 1 178 ? -10.289 -4.731 -14.348 1.00 65.00 178 THR A N 1
ATOM 1426 C CA . THR A 1 178 ? -9.079 -4.553 -15.155 1.00 65.00 178 THR A CA 1
ATOM 1427 C C . THR A 1 178 ? -9.002 -3.174 -15.830 1.00 65.00 178 THR A C 1
ATOM 1429 O O . THR A 1 178 ? -10.038 -2.667 -16.268 1.00 65.00 178 THR A O 1
ATOM 1432 N N . PRO A 1 179 ? -7.785 -2.595 -15.996 1.00 67.31 179 PRO A N 1
ATOM 1433 C CA . PRO A 1 179 ? -6.477 -3.080 -15.522 1.00 67.31 179 PRO A CA 1
ATOM 1434 C C . PRO A 1 179 ? -5.963 -2.365 -14.249 1.00 67.31 179 PRO A C 1
ATOM 1436 O O . PRO A 1 179 ? -5.956 -1.137 -14.172 1.00 67.31 179 PRO A O 1
ATOM 1439 N N . SER A 1 180 ? -5.473 -3.148 -13.276 1.00 85.25 180 SER A N 1
ATOM 1440 C CA . SER A 1 180 ? -4.656 -2.658 -12.148 1.00 85.25 180 SER A CA 1
ATOM 1441 C C . SER A 1 180 ? -3.241 -2.354 -12.627 1.00 85.25 180 SER A C 1
ATOM 1443 O O . SER A 1 180 ? -2.625 -3.186 -13.295 1.00 85.25 180 SER A O 1
ATOM 1445 N N . VAL A 1 181 ? -2.706 -1.195 -12.243 1.00 90.69 181 VAL A N 1
ATOM 1446 C CA . VAL A 1 181 ? -1.339 -0.782 -12.611 1.00 90.69 181 VAL A CA 1
ATOM 1447 C C . VAL A 1 181 ? -0.284 -1.237 -11.600 1.00 90.69 181 VAL A C 1
ATOM 1449 O O . VAL A 1 181 ? 0.893 -1.323 -11.933 1.00 90.69 181 VAL A O 1
ATOM 1452 N N . THR A 1 182 ? -0.671 -1.582 -10.369 1.00 92.06 182 THR A N 1
ATOM 1453 C CA . THR A 1 182 ? 0.267 -2.047 -9.328 1.00 92.06 182 THR A CA 1
ATOM 1454 C C . THR A 1 182 ? 0.646 -3.512 -9.497 1.00 92.06 182 THR A C 1
ATOM 1456 O O . THR A 1 182 ? 1.786 -3.901 -9.239 1.00 92.06 182 THR A O 1
ATOM 1459 N N . LEU A 1 183 ? -0.310 -4.348 -9.915 1.00 89.44 183 LEU A N 1
ATOM 1460 C CA . LEU A 1 183 ? -0.101 -5.790 -10.047 1.00 89.44 183 LEU A CA 1
ATOM 1461 C C . LEU A 1 183 ? 1.045 -6.155 -11.018 1.00 89.44 183 LEU A C 1
ATOM 1463 O O . LEU A 1 183 ? 1.852 -7.015 -10.651 1.00 89.44 183 LEU A O 1
ATOM 1467 N N . PRO A 1 184 ? 1.187 -5.513 -12.196 1.00 88.19 184 PRO A N 1
ATOM 1468 C CA . PRO A 1 184 ? 2.324 -5.749 -13.082 1.00 88.19 184 PRO A CA 1
ATOM 1469 C C . PRO A 1 184 ? 3.678 -5.470 -12.410 1.00 88.19 184 PRO A C 1
ATOM 1471 O O . PRO A 1 184 ? 4.578 -6.302 -12.502 1.00 88.19 184 PRO A O 1
ATOM 1474 N N . ILE A 1 185 ? 3.799 -4.376 -11.643 1.00 91.75 185 ILE A N 1
ATOM 1475 C CA . ILE A 1 185 ? 5.028 -4.040 -10.901 1.00 91.75 185 ILE A CA 1
ATOM 1476 C C . ILE A 1 185 ? 5.375 -5.141 -9.895 1.00 91.75 185 ILE A C 1
ATOM 1478 O O . ILE A 1 185 ? 6.503 -5.631 -9.871 1.00 91.75 185 ILE A O 1
ATOM 1482 N N . LEU A 1 186 ? 4.403 -5.564 -9.077 1.00 90.56 186 LEU A N 1
ATOM 1483 C CA . LEU A 1 186 ? 4.619 -6.619 -8.082 1.00 90.56 186 LEU A CA 1
ATOM 1484 C C . LEU A 1 186 ? 4.975 -7.958 -8.723 1.00 90.56 186 LEU A C 1
ATOM 1486 O O . LEU A 1 186 ? 5.804 -8.689 -8.183 1.00 90.56 186 LEU A O 1
ATOM 1490 N N . THR A 1 187 ? 4.372 -8.271 -9.868 1.00 88.88 187 THR A N 1
ATOM 1491 C CA . THR A 1 187 ? 4.658 -9.500 -10.618 1.00 88.88 187 THR A CA 1
ATOM 1492 C C . THR A 1 187 ? 6.107 -9.506 -11.090 1.00 88.88 187 THR A C 1
ATOM 1494 O O . THR A 1 187 ? 6.826 -10.471 -10.836 1.00 88.88 187 THR A O 1
ATOM 1497 N N . THR A 1 188 ? 6.573 -8.402 -11.679 1.00 89.19 188 THR A N 1
ATOM 1498 C CA . THR A 1 188 ? 7.973 -8.243 -12.084 1.00 89.19 188 THR A CA 1
ATOM 1499 C C . THR A 1 188 ? 8.914 -8.315 -10.887 1.00 89.19 188 THR A C 1
ATOM 1501 O O . THR A 1 188 ? 9.839 -9.117 -10.907 1.00 89.19 188 THR A O 1
ATOM 1504 N N . LEU A 1 189 ? 8.659 -7.577 -9.802 1.00 91.00 189 LEU A N 1
ATOM 1505 C CA . LEU A 1 189 ? 9.485 -7.641 -8.588 1.00 91.00 189 LEU A CA 1
ATOM 1506 C C . LEU A 1 189 ? 9.541 -9.050 -7.977 1.00 91.00 189 LEU A C 1
ATOM 1508 O O . LEU A 1 189 ? 10.589 -9.477 -7.497 1.00 91.00 189 LEU A O 1
ATOM 1512 N N . THR A 1 190 ? 8.433 -9.793 -8.023 1.00 89.62 190 THR A N 1
ATOM 1513 C CA . THR A 1 190 ? 8.381 -11.194 -7.578 1.00 89.62 190 THR A CA 1
ATOM 1514 C C . THR A 1 190 ? 9.247 -12.087 -8.461 1.00 89.62 190 THR A C 1
ATOM 1516 O O . THR A 1 190 ? 9.989 -12.922 -7.947 1.00 89.62 190 THR A O 1
ATOM 1519 N N . ALA A 1 191 ? 9.197 -11.897 -9.779 1.00 87.00 191 ALA A N 1
ATOM 1520 C CA . ALA A 1 191 ? 10.034 -12.623 -10.727 1.00 87.00 191 ALA A CA 1
ATOM 1521 C C . ALA A 1 191 ? 11.533 -12.305 -10.541 1.00 87.00 191 ALA A C 1
ATOM 1523 O O . ALA A 1 191 ? 12.349 -13.227 -10.535 1.00 87.00 191 ALA A O 1
ATOM 1524 N N . ILE A 1 192 ? 11.899 -11.040 -10.271 1.00 87.50 192 ILE A N 1
ATOM 1525 C CA . ILE A 1 192 ? 13.275 -10.664 -9.890 1.00 87.50 192 ILE A CA 1
ATOM 1526 C C . ILE A 1 192 ? 13.690 -11.401 -8.611 1.00 87.50 192 ILE A C 1
ATOM 1528 O O . ILE A 1 192 ? 14.730 -12.054 -8.576 1.00 87.50 192 ILE A O 1
ATOM 1532 N N . ALA A 1 193 ? 12.861 -11.334 -7.566 1.00 87.12 193 ALA A N 1
ATOM 1533 C CA . ALA A 1 193 ? 13.133 -11.965 -6.276 1.00 87.12 193 ALA A CA 1
ATOM 1534 C C . ALA A 1 193 ? 13.300 -13.491 -6.370 1.00 87.12 193 ALA A C 1
ATOM 1536 O O . ALA A 1 193 ? 14.049 -14.074 -5.586 1.00 87.12 193 ALA A O 1
ATOM 1537 N N . ASN A 1 194 ? 12.607 -14.125 -7.318 1.00 86.81 194 ASN A N 1
ATOM 1538 C CA . ASN A 1 194 ? 12.694 -15.556 -7.598 1.00 86.81 194 ASN A CA 1
ATOM 1539 C C . ASN A 1 194 ? 13.787 -15.910 -8.622 1.00 86.81 194 ASN A C 1
ATOM 1541 O O . ASN A 1 194 ? 13.907 -17.080 -8.976 1.00 86.81 194 ASN A O 1
ATOM 1545 N N . GLN A 1 195 ? 14.572 -14.932 -9.090 1.00 83.19 195 GLN A N 1
ATOM 1546 C CA . GLN A 1 195 ? 15.642 -15.111 -10.082 1.00 83.19 195 GLN A CA 1
ATOM 1547 C C . GLN A 1 195 ? 15.151 -15.736 -11.398 1.00 83.19 195 GLN A C 1
ATOM 1549 O O . GLN A 1 195 ? 15.863 -16.496 -12.048 1.00 83.19 195 GLN A O 1
ATOM 1554 N N . THR A 1 196 ? 13.915 -15.428 -11.801 1.00 82.19 196 THR A N 1
ATOM 1555 C CA . THR A 1 196 ? 13.317 -15.950 -13.043 1.00 82.19 196 THR A CA 1
ATOM 1556 C C . THR A 1 196 ? 13.444 -14.980 -14.218 1.00 82.19 196 THR A C 1
ATOM 1558 O O . THR A 1 196 ? 12.853 -15.216 -15.268 1.00 82.19 196 THR A O 1
ATOM 1561 N N . ILE A 1 197 ? 14.160 -13.871 -14.032 1.00 76.00 197 ILE A N 1
ATOM 1562 C CA . ILE A 1 197 ? 14.435 -12.855 -15.052 1.00 76.00 197 ILE A CA 1
ATOM 1563 C C . ILE A 1 197 ? 15.922 -12.929 -15.386 1.00 76.00 197 ILE A C 1
ATOM 1565 O O . ILE A 1 197 ? 16.746 -13.066 -14.482 1.00 76.00 197 ILE A O 1
ATOM 1569 N N . THR A 1 198 ? 16.260 -12.862 -16.672 1.00 73.25 198 THR A N 1
ATOM 1570 C CA . THR A 1 198 ? 17.655 -12.925 -17.120 1.00 73.25 198 THR A CA 1
ATOM 1571 C C . THR A 1 198 ? 18.414 -11.639 -16.772 1.00 73.25 198 THR A C 1
ATOM 1573 O O . THR A 1 198 ? 17.815 -10.571 -16.638 1.00 73.25 198 THR A O 1
ATOM 1576 N N . ASP A 1 199 ? 19.743 -11.713 -16.659 1.00 71.50 199 ASP A N 1
ATOM 1577 C CA . ASP A 1 199 ? 20.581 -10.540 -16.359 1.00 71.50 199 ASP A CA 1
ATOM 1578 C C . ASP A 1 199 ? 20.423 -9.419 -17.397 1.00 71.50 199 ASP A C 1
ATOM 1580 O O . ASP A 1 199 ? 20.426 -8.242 -17.043 1.00 71.50 199 ASP A O 1
ATOM 1584 N N . LEU A 1 200 ? 20.230 -9.776 -18.670 1.00 67.62 200 LEU A N 1
ATOM 1585 C CA . LEU A 1 200 ? 20.020 -8.816 -19.753 1.00 67.62 200 LEU A CA 1
ATOM 1586 C C . LEU A 1 200 ? 18.718 -8.026 -19.570 1.00 67.62 200 LEU A C 1
ATOM 1588 O O . LEU A 1 200 ? 18.700 -6.802 -19.697 1.00 67.62 200 LEU A O 1
ATOM 1592 N N . ASP A 1 201 ? 17.638 -8.729 -19.236 1.00 71.88 201 ASP A N 1
ATOM 1593 C CA . ASP A 1 201 ? 16.313 -8.138 -19.032 1.00 71.88 201 ASP A CA 1
ATOM 1594 C C . ASP A 1 201 ? 16.304 -7.252 -17.785 1.00 71.88 201 ASP A C 1
ATOM 1596 O O . ASP A 1 201 ? 15.661 -6.202 -17.760 1.00 71.88 201 ASP A O 1
ATOM 1600 N N . LEU A 1 202 ? 17.062 -7.650 -16.758 1.00 75.31 202 LEU A N 1
ATOM 1601 C CA . LEU A 1 202 ? 17.305 -6.843 -15.569 1.00 75.31 202 LEU A CA 1
ATOM 1602 C C . LEU A 1 202 ? 18.062 -5.558 -15.910 1.00 75.31 202 LEU A C 1
ATOM 1604 O O . LEU A 1 202 ? 17.638 -4.480 -15.503 1.00 75.31 202 LEU A O 1
ATOM 1608 N N . GLU A 1 203 ? 19.163 -5.639 -16.662 1.00 72.31 203 GLU A N 1
ATOM 1609 C CA . GLU A 1 203 ? 19.912 -4.453 -17.089 1.00 72.31 203 GLU A CA 1
ATOM 1610 C C . GLU A 1 203 ? 19.034 -3.498 -17.906 1.00 72.31 203 GLU A C 1
ATOM 1612 O O . GLU A 1 203 ? 19.005 -2.302 -17.610 1.00 72.31 203 GLU A O 1
ATOM 1617 N N . TYR A 1 204 ? 18.241 -4.022 -18.843 1.00 73.06 204 TYR A N 1
ATOM 1618 C CA . TYR A 1 204 ? 17.288 -3.228 -19.617 1.00 73.06 204 TYR A CA 1
ATOM 1619 C C . TYR A 1 204 ? 16.227 -2.560 -18.732 1.00 73.06 204 TYR A C 1
ATOM 1621 O O . TYR A 1 204 ? 16.005 -1.352 -18.835 1.00 73.06 204 TYR A O 1
ATOM 1629 N N . LEU A 1 205 ? 15.608 -3.321 -17.824 1.00 79.56 205 LEU A N 1
ATOM 1630 C CA . LEU A 1 205 ? 14.635 -2.805 -16.864 1.00 79.56 205 LEU A CA 1
ATOM 1631 C C . LEU A 1 205 ? 15.225 -1.651 -16.046 1.00 79.56 205 LEU A C 1
ATOM 1633 O O . LEU A 1 205 ? 14.585 -0.613 -15.886 1.00 79.56 205 LEU A O 1
ATOM 1637 N N . PHE A 1 206 ? 16.450 -1.800 -15.544 1.00 81.12 206 PHE A N 1
ATOM 1638 C CA . PHE A 1 206 ? 17.089 -0.762 -14.742 1.00 81.12 206 PHE A CA 1
ATOM 1639 C C . PHE A 1 206 ? 17.476 0.466 -15.565 1.00 81.12 206 PHE A C 1
ATOM 1641 O O . PHE A 1 206 ? 17.280 1.585 -15.094 1.00 81.12 206 PHE A O 1
ATOM 1648 N N . THR A 1 207 ? 17.939 0.299 -16.805 1.00 73.44 207 THR A N 1
ATOM 1649 C CA . THR A 1 207 ? 18.155 1.426 -17.723 1.00 73.44 207 THR A CA 1
ATOM 1650 C C . THR A 1 207 ? 16.853 2.173 -18.013 1.00 73.44 207 THR A C 1
ATOM 1652 O O . THR A 1 207 ? 16.837 3.403 -17.963 1.00 73.44 207 THR A O 1
ATOM 1655 N N . TRP A 1 208 ? 15.750 1.455 -18.239 1.00 80.38 208 TRP A N 1
ATOM 1656 C CA . TRP A 1 208 ? 14.430 2.058 -18.421 1.00 80.38 208 TRP A CA 1
ATOM 1657 C C . TRP A 1 208 ? 14.000 2.854 -17.181 1.00 80.38 208 TRP A C 1
ATOM 1659 O O . TRP A 1 208 ? 13.600 4.012 -17.293 1.00 80.38 208 TRP A O 1
ATOM 1669 N N . VAL A 1 209 ? 14.161 2.290 -15.979 1.00 82.38 209 VAL A N 1
ATOM 1670 C CA . VAL A 1 209 ? 13.860 2.997 -14.720 1.00 82.38 209 VAL A CA 1
ATOM 1671 C C . VAL A 1 209 ? 14.654 4.300 -14.618 1.00 82.38 209 VAL A C 1
ATOM 1673 O O . VAL A 1 209 ? 14.092 5.335 -14.264 1.00 82.38 209 VAL A O 1
ATOM 1676 N N . LEU A 1 210 ? 15.949 4.273 -14.945 1.00 75.38 210 LEU A N 1
ATOM 1677 C CA . LEU A 1 210 ? 16.797 5.467 -14.925 1.00 75.38 210 LEU A CA 1
ATOM 1678 C C . LEU A 1 210 ? 16.326 6.518 -15.932 1.00 75.38 210 LEU A C 1
ATOM 1680 O O . LEU A 1 210 ? 16.257 7.700 -15.597 1.00 75.38 210 LEU A O 1
ATOM 1684 N N . GLN A 1 211 ? 15.957 6.096 -17.140 1.00 72.81 211 GLN A N 1
ATOM 1685 C CA . GLN A 1 211 ? 15.469 6.980 -18.198 1.00 72.81 211 GLN A CA 1
ATOM 1686 C C . GLN A 1 211 ? 14.183 7.717 -17.801 1.00 72.81 211 GLN A C 1
ATOM 1688 O O . GLN A 1 211 ? 14.042 8.904 -18.092 1.00 72.81 211 GLN A O 1
ATOM 1693 N N . TYR A 1 212 ? 13.261 7.031 -17.126 1.00 78.06 212 TYR A N 1
ATOM 1694 C CA . TYR A 1 212 ? 11.973 7.594 -16.712 1.00 78.06 212 TYR A CA 1
ATOM 1695 C C . TYR A 1 212 ? 11.973 8.154 -15.285 1.00 78.06 212 TYR A C 1
ATOM 1697 O O . TYR A 1 212 ? 10.927 8.596 -14.809 1.00 78.06 212 TYR A O 1
ATOM 1705 N N . SER A 1 213 ? 13.132 8.195 -14.620 1.00 78.25 213 SER A N 1
ATOM 1706 C CA . SER A 1 213 ? 13.278 8.660 -13.233 1.00 78.25 213 SER A CA 1
ATOM 1707 C C . SER A 1 213 ? 12.646 10.031 -12.995 1.00 78.25 213 SER A C 1
ATOM 1709 O O . SER A 1 213 ? 11.817 10.183 -12.106 1.00 78.25 213 SER A O 1
ATOM 1711 N N . ALA A 1 214 ? 12.929 11.015 -13.853 1.00 71.31 214 ALA A N 1
ATOM 1712 C CA . ALA A 1 214 ? 12.359 12.357 -13.733 1.00 71.31 214 ALA A CA 1
ATOM 1713 C C . ALA A 1 214 ? 10.820 12.363 -13.813 1.00 71.31 214 ALA A C 1
ATOM 1715 O O . ALA A 1 214 ? 10.165 13.037 -13.019 1.00 71.31 214 ALA A O 1
ATOM 1716 N N . THR A 1 215 ? 10.232 11.591 -14.733 1.00 77.31 215 THR A N 1
ATOM 1717 C CA . THR A 1 215 ? 8.771 11.466 -14.871 1.00 77.31 215 THR A CA 1
ATOM 1718 C C . THR A 1 215 ? 8.158 10.755 -13.666 1.00 77.31 215 THR A C 1
ATOM 1720 O O . THR A 1 215 ? 7.124 11.195 -13.157 1.00 77.31 215 THR A O 1
ATOM 1723 N N . ILE A 1 216 ? 8.800 9.685 -13.185 1.00 80.75 216 ILE A N 1
ATOM 1724 C CA . ILE A 1 216 ? 8.385 8.940 -11.991 1.00 80.75 216 ILE A CA 1
ATOM 1725 C C . ILE A 1 216 ? 8.398 9.868 -10.774 1.00 80.75 216 ILE A C 1
ATOM 1727 O O . ILE A 1 216 ? 7.368 10.011 -10.116 1.00 80.75 216 ILE A O 1
ATOM 1731 N N . THR A 1 217 ? 9.509 10.561 -10.521 1.00 77.06 217 THR A N 1
ATOM 1732 C CA . THR A 1 217 ? 9.657 11.476 -9.387 1.00 77.06 217 THR A CA 1
ATOM 1733 C C . THR A 1 217 ? 8.690 12.651 -9.471 1.00 77.06 217 THR A C 1
ATOM 1735 O O . THR A 1 217 ? 8.046 12.969 -8.472 1.00 77.06 217 THR A O 1
ATOM 1738 N N . ALA A 1 218 ? 8.520 13.278 -10.639 1.00 72.56 218 ALA A N 1
ATOM 1739 C CA . ALA A 1 218 ? 7.589 14.395 -10.801 1.00 72.56 218 ALA A CA 1
ATOM 1740 C C . ALA A 1 218 ? 6.137 13.971 -10.526 1.00 72.56 218 ALA A C 1
ATOM 1742 O O . ALA A 1 218 ? 5.423 14.637 -9.776 1.00 72.56 218 ALA A O 1
ATOM 1743 N N . THR A 1 219 ? 5.715 12.826 -11.071 1.00 78.56 219 THR A N 1
ATOM 1744 C CA . THR A 1 219 ? 4.349 12.313 -10.879 1.00 78.56 219 THR A CA 1
ATOM 1745 C C . THR A 1 219 ? 4.134 11.821 -9.445 1.00 78.56 219 THR A C 1
ATOM 1747 O O . THR A 1 219 ? 3.099 12.094 -8.843 1.00 78.56 219 THR A O 1
ATOM 1750 N N . SER A 1 220 ? 5.130 11.152 -8.859 1.00 80.44 220 SER A N 1
ATOM 1751 C CA . SER A 1 220 ? 5.123 10.739 -7.452 1.00 80.44 220 SER A CA 1
ATOM 1752 C C . SER A 1 220 ? 5.019 11.950 -6.520 1.00 80.44 220 SER A C 1
ATOM 1754 O O . SER A 1 220 ? 4.177 11.965 -5.629 1.00 80.44 220 SER A O 1
ATOM 1756 N N . THR A 1 221 ? 5.786 13.013 -6.781 1.00 74.94 221 THR A N 1
ATOM 1757 C CA . THR A 1 221 ? 5.742 14.270 -6.013 1.00 74.94 221 THR A CA 1
ATOM 1758 C C . THR A 1 221 ? 4.379 14.948 -6.119 1.00 74.94 221 THR A C 1
ATOM 1760 O O . THR A 1 221 ? 3.832 15.374 -5.100 1.00 74.94 221 THR A O 1
ATOM 1763 N N . LEU A 1 222 ? 3.795 14.998 -7.324 1.00 75.81 222 LEU A N 1
ATOM 1764 C CA . LEU A 1 222 ? 2.431 15.493 -7.526 1.00 75.81 222 LEU A CA 1
ATOM 1765 C C . LEU A 1 222 ? 1.436 14.712 -6.665 1.00 75.81 222 LEU A C 1
ATOM 1767 O O . LEU A 1 222 ? 0.577 15.310 -6.027 1.00 75.81 222 LEU A O 1
ATOM 1771 N N . PHE A 1 223 ? 1.558 13.386 -6.611 1.00 79.31 223 PHE A N 1
ATOM 1772 C CA . PHE A 1 223 ? 0.671 12.562 -5.799 1.00 79.31 223 PHE A CA 1
ATOM 1773 C C . PHE A 1 223 ? 0.912 12.840 -4.315 1.00 79.31 223 PHE A C 1
ATOM 1775 O O . PHE A 1 223 ? -0.054 13.057 -3.583 1.00 79.31 223 PHE A O 1
ATOM 1782 N N . SER A 1 224 ? 2.166 12.882 -3.854 1.00 74.25 224 SER A N 1
ATOM 1783 C CA . SER A 1 224 ? 2.542 13.164 -2.459 1.00 74.25 224 SER A CA 1
ATOM 1784 C C . SER A 1 224 ? 2.032 14.514 -1.947 1.00 74.25 224 SER A C 1
ATOM 1786 O O . SER A 1 224 ? 1.780 14.646 -0.753 1.00 74.25 224 SER A O 1
ATOM 1788 N N . ALA A 1 225 ? 1.808 15.494 -2.830 1.00 76.50 225 ALA A N 1
ATOM 1789 C CA . ALA A 1 225 ? 1.177 16.765 -2.465 1.00 76.50 225 ALA A CA 1
ATOM 1790 C C . ALA A 1 225 ? -0.281 16.599 -1.985 1.00 76.50 225 ALA A C 1
ATOM 1792 O O . ALA A 1 225 ? -0.784 17.424 -1.221 1.00 76.50 225 ALA A O 1
ATOM 1793 N N . TYR A 1 226 ? -0.953 15.516 -2.382 1.00 75.56 226 TYR A N 1
ATOM 1794 C CA . TYR A 1 226 ? -2.277 15.152 -1.893 1.00 75.56 226 TYR A CA 1
ATOM 1795 C C . TYR A 1 226 ? -2.147 14.093 -0.803 1.00 75.56 226 TYR A C 1
ATOM 1797 O O . TYR A 1 226 ? -1.790 12.950 -1.072 1.00 75.56 226 TYR A O 1
ATOM 1805 N N . ALA A 1 227 ? -2.496 14.442 0.431 1.00 65.31 227 ALA A N 1
ATOM 1806 C CA . ALA A 1 227 ? -2.438 13.504 1.551 1.00 65.31 227 ALA A CA 1
ATOM 1807 C C . ALA A 1 227 ? -3.565 12.444 1.520 1.00 65.31 227 ALA A C 1
ATOM 1809 O O . ALA A 1 227 ? -3.572 11.507 2.305 1.00 65.31 227 ALA A O 1
ATOM 1810 N N . SER A 1 228 ? -4.562 12.547 0.638 1.00 69.12 228 SER A N 1
ATOM 1811 C CA . SER A 1 228 ? -5.664 11.581 0.574 1.00 69.12 228 SER A CA 1
ATOM 1812 C C . SER A 1 228 ? -5.401 10.416 -0.384 1.00 69.12 228 SER A C 1
ATOM 1814 O O . SER A 1 228 ? -4.725 10.529 -1.407 1.00 69.12 228 SER A O 1
ATOM 1816 N N . ALA A 1 229 ? -6.018 9.276 -0.060 1.00 67.44 229 ALA A N 1
ATOM 1817 C CA . ALA A 1 229 ? -6.137 8.141 -0.972 1.00 67.44 229 ALA A CA 1
ATOM 1818 C C . ALA A 1 229 ? -6.993 8.458 -2.205 1.00 67.44 229 ALA A C 1
ATOM 1820 O O . ALA A 1 229 ? -6.726 7.933 -3.277 1.00 67.44 229 ALA A O 1
ATOM 1821 N N . ALA A 1 230 ? -7.999 9.324 -2.060 1.00 75.75 230 ALA A N 1
ATOM 1822 C CA . ALA A 1 230 ? -8.727 9.883 -3.190 1.00 75.75 230 ALA A CA 1
ATOM 1823 C C . ALA A 1 230 ? -7.922 11.045 -3.783 1.00 75.75 230 ALA A C 1
ATOM 1825 O O . ALA A 1 230 ? -7.546 11.965 -3.056 1.00 75.75 230 ALA A O 1
ATOM 1826 N N . LEU A 1 231 ? -7.662 10.997 -5.083 1.00 76.38 231 LEU A N 1
ATOM 1827 C CA . LEU A 1 231 ? -7.041 12.090 -5.828 1.00 76.38 231 LEU A CA 1
ATOM 1828 C C . LEU A 1 231 ? -8.131 12.901 -6.544 1.00 76.38 231 LEU A C 1
ATOM 1830 O O . LEU A 1 231 ? -9.168 12.325 -6.885 1.00 76.38 231 LEU A O 1
ATOM 1834 N N . PRO A 1 232 ? -7.921 14.207 -6.792 1.00 81.44 232 PRO A N 1
ATOM 1835 C CA . PRO A 1 232 ? -8.825 14.979 -7.637 1.00 81.44 232 PRO A CA 1
ATOM 1836 C C . PRO A 1 232 ? -9.001 14.305 -9.002 1.00 81.44 232 PRO A C 1
ATOM 1838 O O . PRO A 1 232 ? -8.032 13.808 -9.581 1.00 81.44 232 PRO A O 1
ATOM 1841 N N . GLU A 1 233 ? -10.226 14.305 -9.526 1.00 82.06 233 GLU A N 1
ATOM 1842 C CA . GLU A 1 233 ? -10.561 13.631 -10.788 1.00 82.06 233 GLU A CA 1
ATOM 1843 C C . GLU A 1 233 ? -9.709 14.139 -11.957 1.00 82.06 233 GLU A C 1
ATOM 1845 O O . GLU A 1 233 ? -9.241 13.359 -12.781 1.00 82.06 233 GLU A O 1
ATOM 1850 N N . GLU A 1 234 ? -9.417 15.436 -11.975 1.00 76.56 234 GLU A N 1
ATOM 1851 C CA . GLU A 1 234 ? -8.548 16.062 -12.964 1.00 76.56 234 GLU A CA 1
ATOM 1852 C C . GLU A 1 234 ? -7.113 15.516 -12.921 1.00 76.56 234 GLU A C 1
ATOM 1854 O O . GLU A 1 234 ? -6.533 15.199 -13.961 1.00 76.56 234 GLU A O 1
ATOM 1859 N N . VAL A 1 235 ? -6.552 15.346 -11.720 1.00 78.75 235 VAL A N 1
ATOM 1860 C CA . VAL A 1 235 ? -5.223 14.747 -11.532 1.00 78.75 235 VAL A CA 1
ATOM 1861 C C . VAL A 1 235 ? -5.245 13.294 -11.998 1.00 78.75 235 VAL A C 1
ATOM 1863 O O . VAL A 1 235 ? -4.337 12.868 -12.713 1.00 78.75 235 VAL A O 1
ATOM 1866 N N . LEU A 1 236 ? -6.298 12.541 -11.664 1.00 79.19 236 LEU A N 1
ATOM 1867 C CA . LEU A 1 236 ? -6.466 11.152 -12.098 1.00 79.19 236 LEU A CA 1
ATOM 1868 C C . LEU A 1 236 ? -6.549 11.021 -13.617 1.00 79.19 236 LEU A C 1
ATOM 1870 O O . LEU A 1 236 ? -5.807 10.231 -14.199 1.00 79.19 236 LEU A O 1
ATOM 1874 N N . ALA A 1 237 ? -7.412 11.803 -14.261 1.00 79.31 237 ALA A N 1
ATOM 1875 C CA . ALA A 1 237 ? -7.605 11.770 -15.704 1.00 79.31 237 ALA A CA 1
ATOM 1876 C C . ALA A 1 237 ? -6.316 12.143 -16.452 1.00 79.31 237 ALA A C 1
ATOM 1878 O O . ALA A 1 237 ? -5.926 11.455 -17.395 1.00 79.31 237 ALA A O 1
ATOM 1879 N N . LYS A 1 238 ? -5.610 13.188 -15.998 1.00 75.62 238 LYS A N 1
ATOM 1880 C CA . LYS A 1 238 ? -4.375 13.667 -16.642 1.00 75.62 238 LYS A CA 1
ATOM 1881 C C . LYS A 1 238 ? -3.196 12.712 -16.472 1.00 75.62 238 LYS A C 1
ATOM 1883 O O . LYS A 1 238 ? -2.349 12.620 -17.357 1.00 75.62 238 LYS A O 1
ATOM 1888 N N . THR A 1 239 ? -3.131 11.993 -15.354 1.00 79.88 239 THR A N 1
ATOM 1889 C CA . THR A 1 239 ? -1.999 11.104 -15.039 1.00 79.88 239 THR A CA 1
ATOM 1890 C C . THR A 1 239 ? -2.246 9.657 -15.455 1.00 79.88 239 THR A C 1
ATOM 1892 O O . THR A 1 239 ? -1.297 8.880 -15.531 1.00 79.88 239 THR A O 1
ATOM 1895 N N . GLN A 1 240 ? -3.487 9.294 -15.797 1.00 84.44 240 GLN A N 1
ATOM 1896 C CA . GLN A 1 240 ? -3.868 7.924 -16.132 1.00 84.44 240 GLN A CA 1
ATOM 1897 C C . GLN A 1 240 ? -2.997 7.296 -17.216 1.00 84.44 240 GLN A C 1
ATOM 1899 O O . GLN A 1 240 ? -2.484 6.196 -17.009 1.00 84.44 240 GLN A O 1
ATOM 1904 N N . THR A 1 241 ? -2.838 7.966 -18.357 1.00 79.06 241 THR A N 1
ATOM 1905 C CA . THR A 1 241 ? -2.042 7.433 -19.469 1.00 79.06 241 THR A CA 1
ATOM 1906 C C . THR A 1 241 ? -0.592 7.235 -19.045 1.00 79.06 241 THR A C 1
ATOM 1908 O O . THR A 1 241 ? -0.041 6.166 -19.272 1.00 79.06 241 THR A O 1
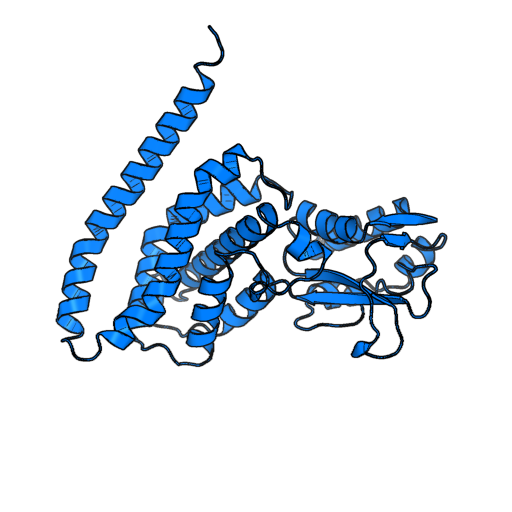ATOM 1911 N N . ILE A 1 242 ? -0.012 8.211 -18.338 1.00 80.19 242 ILE A N 1
ATOM 1912 C CA . ILE A 1 242 ? 1.378 8.163 -17.864 1.00 80.19 242 ILE A CA 1
ATOM 1913 C C . ILE A 1 242 ? 1.584 6.971 -16.925 1.00 80.19 242 ILE A C 1
ATOM 1915 O O . ILE A 1 242 ? 2.470 6.154 -17.150 1.00 80.19 242 ILE A O 1
ATOM 1919 N N . VAL A 1 243 ? 0.750 6.833 -15.890 1.00 86.06 243 VAL A N 1
ATOM 1920 C CA . VAL A 1 243 ? 0.891 5.755 -14.897 1.00 86.06 243 VAL A CA 1
ATOM 1921 C C . VAL A 1 243 ? 0.672 4.381 -15.534 1.00 86.06 243 VAL A C 1
ATOM 1923 O O . VAL A 1 243 ? 1.389 3.435 -15.210 1.00 86.06 243 VAL A O 1
ATOM 1926 N N . THR A 1 244 ? -0.285 4.272 -16.458 1.00 86.38 244 THR A N 1
ATOM 1927 C CA . THR A 1 244 ? -0.565 3.019 -17.175 1.00 86.38 244 THR A CA 1
ATOM 1928 C C . THR A 1 244 ? 0.610 2.633 -18.075 1.00 86.38 244 THR A C 1
ATOM 1930 O O . THR A 1 244 ? 1.105 1.515 -17.970 1.00 86.38 244 THR A O 1
ATOM 1933 N N . GLU A 1 245 ? 1.124 3.565 -18.886 1.00 82.44 245 GLU A N 1
ATOM 1934 C CA . GLU A 1 245 ? 2.284 3.331 -19.757 1.00 82.44 245 GLU A CA 1
ATOM 1935 C C . GLU A 1 245 ? 3.540 2.971 -18.948 1.00 82.44 245 GLU A C 1
ATOM 1937 O O . GLU A 1 245 ? 4.264 2.045 -19.315 1.00 82.44 245 GLU A O 1
ATOM 1942 N N . LEU A 1 246 ? 3.805 3.663 -17.832 1.00 85.12 246 LEU A N 1
ATOM 1943 C CA . LEU A 1 246 ? 4.940 3.354 -16.956 1.00 85.12 246 LEU A CA 1
ATOM 1944 C C . LEU A 1 246 ? 4.831 1.936 -16.377 1.00 85.12 246 LEU A C 1
ATOM 1946 O O . LEU A 1 246 ? 5.803 1.183 -16.414 1.00 85.12 246 LEU A O 1
ATOM 1950 N N . ALA A 1 247 ? 3.653 1.549 -15.881 1.00 87.75 247 ALA A N 1
ATOM 1951 C CA . ALA A 1 247 ? 3.435 0.220 -15.318 1.00 87.75 247 ALA A CA 1
ATOM 1952 C C . ALA A 1 247 ? 3.551 -0.897 -16.364 1.00 87.75 247 ALA A C 1
ATOM 1954 O O . ALA A 1 247 ? 4.214 -1.911 -16.126 1.00 87.75 247 ALA A O 1
ATOM 1955 N N . GLU A 1 248 ? 2.937 -0.706 -17.532 1.00 84.06 248 GLU A N 1
ATOM 1956 C CA . GLU A 1 248 ? 2.997 -1.664 -18.633 1.00 84.06 248 GLU A CA 1
ATOM 1957 C C . GLU A 1 248 ? 4.423 -1.841 -19.153 1.00 84.06 248 GLU A C 1
ATOM 1959 O O . GLU A 1 248 ? 4.859 -2.973 -19.352 1.00 84.06 248 GLU A O 1
ATOM 1964 N N . ASN A 1 249 ? 5.173 -0.752 -19.340 1.00 81.00 249 ASN A N 1
ATOM 1965 C CA . ASN A 1 249 ? 6.547 -0.817 -19.834 1.00 81.00 249 ASN A CA 1
ATOM 1966 C C . ASN A 1 249 ? 7.497 -1.458 -18.818 1.00 81.00 249 ASN A C 1
ATOM 1968 O O . ASN A 1 249 ? 8.317 -2.296 -19.204 1.00 81.00 249 ASN A O 1
ATOM 1972 N N . PHE A 1 250 ? 7.351 -1.142 -17.527 1.00 84.69 250 PHE A N 1
ATOM 1973 C CA . PHE A 1 250 ? 8.105 -1.811 -16.467 1.00 84.69 250 PHE A CA 1
ATOM 1974 C C . PHE A 1 250 ? 7.865 -3.328 -16.492 1.00 84.69 250 PHE A C 1
ATOM 1976 O O . PHE A 1 250 ? 8.811 -4.113 -16.473 1.00 84.69 250 PHE A O 1
ATOM 1983 N N . ALA A 1 251 ? 6.607 -3.760 -16.627 1.00 82.94 251 ALA A N 1
ATOM 1984 C CA . ALA A 1 251 ? 6.276 -5.182 -16.671 1.00 82.94 251 ALA A CA 1
ATOM 1985 C C . ALA A 1 251 ? 6.710 -5.875 -17.972 1.00 82.94 251 ALA A C 1
ATOM 1987 O O . ALA A 1 251 ? 7.253 -6.986 -17.951 1.00 82.94 251 ALA A O 1
ATOM 1988 N N . ARG A 1 252 ? 6.528 -5.213 -19.117 1.00 73.62 252 ARG A N 1
ATOM 1989 C CA . ARG A 1 252 ? 6.933 -5.708 -20.440 1.00 73.62 252 ARG A CA 1
ATOM 1990 C C . ARG A 1 252 ? 8.434 -5.969 -20.523 1.00 73.62 252 ARG A C 1
ATOM 1992 O O . ARG A 1 252 ? 8.850 -6.974 -21.098 1.00 73.62 252 ARG A O 1
ATOM 1999 N N . SER A 1 253 ? 9.226 -5.108 -19.890 1.00 65.44 253 SER A N 1
ATOM 2000 C CA . SER A 1 253 ? 10.685 -5.234 -19.806 1.00 65.44 253 SER A CA 1
ATOM 2001 C C . SER A 1 253 ? 11.137 -6.555 -19.169 1.00 65.44 253 SER A C 1
ATOM 2003 O O . SER A 1 253 ? 12.229 -7.020 -19.461 1.00 65.44 253 SER A O 1
ATOM 2005 N N . SER A 1 254 ? 10.281 -7.201 -18.365 1.00 62.47 254 SER A N 1
ATOM 2006 C CA . SER A 1 254 ? 10.561 -8.511 -17.757 1.00 62.47 254 SER A CA 1
ATOM 2007 C C . SER A 1 254 ? 10.056 -9.730 -18.545 1.00 62.47 254 SER A C 1
ATOM 2009 O O . SER A 1 254 ? 10.418 -10.856 -18.216 1.00 62.47 254 SER A O 1
ATOM 2011 N N . THR A 1 255 ? 9.208 -9.540 -19.564 1.00 58.84 255 THR A N 1
ATOM 2012 C CA . THR A 1 255 ? 8.451 -10.628 -20.226 1.00 58.84 255 THR A CA 1
ATOM 2013 C C . THR A 1 255 ? 8.703 -10.771 -21.729 1.00 58.84 255 THR A C 1
ATOM 2015 O O . THR A 1 255 ? 8.530 -11.860 -22.269 1.00 58.84 255 THR A O 1
ATOM 2018 N N . VAL A 1 256 ? 9.100 -9.706 -22.433 1.00 50.72 256 VAL A N 1
ATOM 2019 C CA . VAL A 1 256 ? 9.234 -9.744 -23.906 1.00 50.72 256 VAL A CA 1
ATOM 2020 C C . VAL A 1 256 ? 10.584 -10.290 -24.371 1.00 50.72 256 VAL A C 1
ATOM 2022 O O . VAL A 1 256 ? 10.663 -10.937 -25.414 1.00 50.72 256 VAL A O 1
ATOM 2025 N N . LEU A 1 257 ? 11.647 -10.108 -23.594 1.00 47.81 257 LEU A N 1
ATOM 2026 C CA . LEU A 1 257 ? 12.979 -10.582 -23.977 1.00 47.81 257 LEU A CA 1
ATOM 2027 C C . LEU A 1 257 ? 13.188 -12.082 -23.695 1.00 47.81 257 LEU A C 1
ATOM 2029 O O . LEU A 1 257 ? 13.930 -12.743 -24.418 1.00 47.81 257 LEU A O 1
ATOM 2033 N N . THR A 1 258 ? 12.427 -12.663 -22.763 1.00 46.66 258 THR A N 1
ATOM 2034 C CA . THR A 1 258 ? 12.357 -14.121 -22.559 1.00 46.66 258 THR A CA 1
ATOM 2035 C C . THR A 1 258 ? 11.699 -14.853 -23.735 1.00 46.66 258 THR A C 1
ATOM 2037 O O . THR A 1 258 ? 12.052 -15.998 -24.008 1.00 46.66 258 THR A O 1
ATOM 2040 N N . GLN A 1 259 ? 10.789 -14.206 -24.477 1.00 46.09 259 GLN A N 1
ATOM 2041 C CA . GLN A 1 259 ? 10.177 -14.777 -25.690 1.00 46.09 259 GLN A CA 1
ATOM 2042 C C . GLN A 1 259 ? 11.067 -14.643 -26.938 1.00 46.09 259 GLN A C 1
ATOM 2044 O O . GLN A 1 259 ? 10.995 -15.485 -27.831 1.00 46.09 259 GLN A O 1
ATOM 2049 N N . ASN A 1 260 ? 11.940 -13.632 -26.981 1.00 44.44 260 ASN A N 1
ATOM 2050 C CA . ASN A 1 260 ? 12.858 -13.376 -28.097 1.00 44.44 260 ASN A CA 1
ATOM 2051 C C . ASN A 1 260 ? 14.268 -13.957 -27.890 1.00 44.44 260 ASN A C 1
ATOM 2053 O O . ASN A 1 260 ? 15.160 -13.673 -28.684 1.00 44.44 260 ASN A O 1
ATOM 2057 N N . ALA A 1 261 ? 14.473 -14.812 -26.883 1.00 46.97 261 ALA A N 1
ATOM 2058 C CA . ALA A 1 261 ? 15.768 -15.408 -26.526 1.00 46.97 261 ALA A CA 1
ATOM 2059 C C . ALA A 1 261 ? 16.465 -16.218 -27.651 1.00 46.97 261 ALA A C 1
ATOM 2061 O O . ALA A 1 261 ? 17.619 -16.608 -27.500 1.00 46.97 261 ALA A O 1
ATOM 2062 N N . ASN A 1 262 ? 15.789 -16.457 -28.783 1.00 49.28 262 ASN A N 1
ATOM 2063 C CA . ASN A 1 262 ? 16.359 -17.077 -29.987 1.00 49.28 262 ASN A CA 1
ATOM 2064 C C . ASN A 1 262 ? 16.975 -16.072 -30.984 1.00 49.28 262 ASN A C 1
ATOM 2066 O O . ASN A 1 262 ? 17.459 -16.485 -32.037 1.00 49.28 262 ASN A O 1
ATOM 2070 N N . GLN A 1 263 ? 16.930 -14.769 -30.705 1.00 50.31 263 GLN A N 1
ATOM 2071 C CA . GLN A 1 263 ? 17.582 -13.731 -31.504 1.00 50.31 263 GLN A CA 1
ATOM 2072 C C . GLN A 1 263 ? 18.820 -13.199 -30.779 1.00 50.31 263 GLN A C 1
ATOM 2074 O O . GLN A 1 263 ? 18.861 -13.188 -29.551 1.00 50.31 263 GLN A O 1
ATOM 2079 N N . ASP A 1 264 ? 19.830 -12.786 -31.553 1.00 51.44 264 ASP A N 1
ATOM 2080 C CA . ASP A 1 264 ? 21.103 -12.272 -31.042 1.00 51.44 264 ASP A CA 1
ATOM 2081 C C . ASP A 1 264 ? 20.852 -11.115 -30.067 1.00 51.44 264 ASP A C 1
ATOM 2083 O O . ASP A 1 264 ? 20.444 -10.010 -30.444 1.00 51.44 264 ASP A O 1
ATOM 2087 N N . SER A 1 265 ? 21.050 -11.411 -28.786 1.00 44.84 265 SER A N 1
ATOM 2088 C CA . SER A 1 265 ? 20.765 -10.520 -27.670 1.00 44.84 265 SER A CA 1
ATOM 2089 C C . SER A 1 265 ? 21.555 -9.218 -27.769 1.00 44.84 265 SER A C 1
ATOM 2091 O O . SER A 1 265 ? 21.048 -8.167 -27.381 1.00 44.84 265 SER A O 1
ATOM 2093 N N . LEU A 1 266 ? 22.750 -9.259 -28.365 1.00 47.09 266 LEU A N 1
ATOM 2094 C CA . LEU A 1 266 ? 23.583 -8.081 -28.581 1.00 47.09 266 LEU A CA 1
ATOM 2095 C C . LEU A 1 266 ? 22.955 -7.126 -29.609 1.00 47.09 266 LEU A C 1
ATOM 2097 O O . LEU A 1 266 ? 22.906 -5.917 -29.390 1.00 47.09 266 LEU A O 1
ATOM 2101 N N . ALA A 1 267 ? 22.415 -7.669 -30.702 1.00 52.41 267 ALA A N 1
ATOM 2102 C CA . ALA A 1 267 ? 21.797 -6.887 -31.770 1.00 52.41 267 ALA A CA 1
ATOM 2103 C C . ALA A 1 267 ? 20.494 -6.212 -31.309 1.00 52.41 267 ALA A C 1
ATOM 2105 O O . ALA A 1 267 ? 20.232 -5.058 -31.657 1.00 52.41 267 ALA A O 1
ATOM 2106 N N . ILE A 1 268 ? 19.702 -6.901 -30.481 1.00 51.12 268 ILE A N 1
ATOM 2107 C CA . ILE A 1 268 ? 18.476 -6.344 -29.894 1.00 51.12 268 ILE A CA 1
ATOM 2108 C C . ILE A 1 268 ? 18.814 -5.248 -28.877 1.00 51.12 268 ILE A C 1
ATOM 2110 O O . ILE A 1 268 ? 18.209 -4.175 -28.916 1.00 51.12 268 ILE A O 1
ATOM 2114 N N . SER A 1 269 ? 19.806 -5.467 -28.009 1.00 44.00 269 SER A N 1
ATOM 2115 C CA . SER A 1 269 ? 20.268 -4.443 -27.065 1.00 44.00 269 SER A CA 1
ATOM 2116 C C . SER A 1 269 ? 20.811 -3.204 -27.771 1.00 44.00 269 SER A C 1
ATOM 2118 O O . SER A 1 269 ? 20.472 -2.091 -27.377 1.00 44.00 269 SER A O 1
ATOM 2120 N N . GLU A 1 270 ? 21.586 -3.355 -28.845 1.00 48.66 270 GLU A N 1
ATOM 2121 C CA . GLU A 1 270 ? 22.061 -2.220 -29.644 1.00 48.66 270 GLU A CA 1
ATOM 2122 C C . GLU A 1 270 ? 20.926 -1.480 -30.357 1.00 48.66 270 GLU A C 1
ATOM 2124 O O . GLU A 1 270 ? 20.945 -0.250 -30.443 1.00 48.66 270 GLU A O 1
ATOM 2129 N N . GLN A 1 271 ? 19.930 -2.201 -30.872 1.00 50.38 271 GLN A N 1
ATOM 2130 C CA . GLN A 1 271 ? 18.768 -1.598 -31.520 1.00 50.38 271 GLN A CA 1
ATOM 2131 C C . GLN A 1 271 ? 17.920 -0.802 -30.522 1.00 50.38 271 GLN A C 1
ATOM 2133 O O . GLN A 1 271 ? 17.493 0.309 -30.831 1.00 50.38 271 GLN A O 1
ATOM 2138 N N . LEU A 1 272 ? 17.710 -1.335 -29.318 1.00 51.41 272 LEU A N 1
ATOM 2139 C CA . LEU A 1 272 ? 16.931 -0.676 -28.272 1.00 51.41 272 LEU A CA 1
ATOM 2140 C C . LEU A 1 272 ? 17.696 0.495 -27.640 1.00 51.41 272 LEU A C 1
ATOM 2142 O O . LEU A 1 272 ? 17.113 1.561 -27.467 1.00 51.41 272 LEU A O 1
ATOM 2146 N N . LEU A 1 273 ? 19.009 0.369 -27.407 1.00 51.28 273 LEU A N 1
ATOM 2147 C CA . LEU A 1 273 ? 19.866 1.484 -26.972 1.00 51.28 273 LEU A CA 1
ATOM 2148 C C . LEU A 1 273 ? 19.832 2.663 -27.950 1.00 51.28 273 LEU A C 1
ATOM 2150 O O . LEU A 1 273 ? 19.887 3.814 -27.523 1.00 51.28 273 LEU A O 1
ATOM 2154 N N . LYS A 1 274 ? 19.692 2.392 -29.253 1.00 49.09 274 LYS A N 1
ATOM 2155 C CA . LYS A 1 274 ? 19.521 3.431 -30.280 1.00 49.09 274 LYS A CA 1
ATOM 2156 C C . LYS A 1 274 ? 18.138 4.088 -30.256 1.00 49.09 274 LYS A C 1
ATOM 2158 O O . LYS A 1 274 ? 18.039 5.246 -30.632 1.00 49.09 274 LYS A O 1
ATOM 2163 N N . GLN A 1 275 ? 17.095 3.386 -29.808 1.00 46.47 275 GLN A N 1
ATOM 2164 C CA . GLN A 1 275 ? 15.718 3.905 -29.733 1.00 46.47 275 GLN A CA 1
ATOM 2165 C C . GLN A 1 275 ? 15.422 4.662 -28.429 1.00 46.47 275 GLN A C 1
ATOM 2167 O O . GLN A 1 275 ? 14.509 5.485 -28.376 1.00 46.47 275 GLN A O 1
ATOM 2172 N N . ILE A 1 276 ? 16.188 4.397 -27.370 1.00 46.66 276 ILE A N 1
ATOM 2173 C CA . ILE A 1 276 ? 16.032 5.014 -26.046 1.00 46.66 276 ILE A CA 1
ATOM 2174 C C . ILE A 1 276 ? 16.063 6.559 -26.088 1.00 46.66 276 ILE A C 1
ATOM 2176 O O . ILE A 1 276 ? 15.168 7.170 -25.497 1.00 46.66 276 ILE A O 1
ATOM 2180 N N . PRO A 1 277 ? 16.993 7.226 -26.803 1.00 49.50 277 PRO A N 1
ATOM 2181 C CA . PRO A 1 277 ? 16.993 8.686 -26.933 1.00 49.50 277 PRO A CA 1
ATOM 2182 C C . PRO A 1 277 ? 15.716 9.245 -27.576 1.00 49.50 277 PRO A C 1
ATOM 2184 O O . PRO A 1 277 ? 15.169 10.235 -27.089 1.00 49.50 277 PRO A O 1
ATOM 2187 N N . ASP A 1 278 ? 15.197 8.582 -28.610 1.00 54.56 278 ASP A N 1
ATOM 2188 C CA . ASP A 1 278 ? 13.993 9.020 -29.327 1.00 54.56 278 ASP A CA 1
ATOM 2189 C C . ASP A 1 278 ? 12.740 8.874 -28.450 1.00 54.56 278 ASP A C 1
ATOM 2191 O O . ASP A 1 278 ? 11.886 9.764 -28.403 1.00 54.56 278 ASP A O 1
ATOM 2195 N N . LEU A 1 279 ? 12.656 7.784 -27.677 1.00 46.69 279 LEU A N 1
ATOM 2196 C CA . LEU A 1 279 ? 11.592 7.571 -26.692 1.00 46.69 279 LEU A CA 1
ATOM 2197 C C . LEU A 1 279 ? 11.645 8.606 -25.556 1.00 46.69 279 LEU A C 1
ATOM 2199 O O . LEU A 1 279 ? 10.597 9.085 -25.118 1.00 46.69 279 LEU A O 1
ATOM 2203 N N . PHE A 1 280 ? 12.846 8.994 -25.106 1.00 50.72 280 PHE A N 1
ATOM 2204 C CA . PHE A 1 280 ? 13.037 10.058 -24.112 1.00 50.72 280 PHE A CA 1
ATOM 2205 C C . PHE A 1 280 ? 12.602 11.423 -24.652 1.00 50.72 280 PHE A C 1
ATOM 2207 O O . PHE A 1 280 ? 11.888 12.163 -23.973 1.00 50.72 280 PHE A O 1
ATOM 2214 N N . GLN A 1 281 ? 12.983 11.747 -25.888 1.00 56.38 281 GLN A N 1
ATOM 2215 C CA . GLN A 1 281 ? 12.579 12.989 -26.535 1.00 56.38 281 GLN A CA 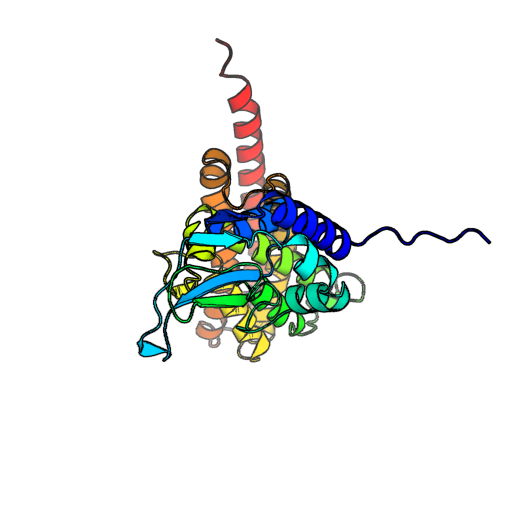1
ATOM 2216 C C . GLN A 1 281 ? 11.056 13.053 -26.704 1.00 56.38 281 GLN A C 1
ATOM 2218 O O . GLN A 1 281 ? 10.451 14.071 -26.370 1.00 56.38 281 GLN A O 1
ATOM 2223 N N . ALA A 1 282 ? 10.425 11.955 -27.125 1.00 53.56 282 ALA A N 1
ATOM 2224 C CA . ALA A 1 282 ? 8.974 11.869 -27.257 1.00 53.56 282 ALA A CA 1
ATOM 2225 C C . ALA A 1 282 ? 8.248 12.010 -25.905 1.00 53.56 282 ALA A C 1
ATOM 2227 O O . ALA A 1 282 ? 7.241 12.715 -25.815 1.00 53.56 282 ALA A O 1
ATOM 2228 N N . ALA A 1 283 ? 8.750 11.375 -24.840 1.00 47.34 283 ALA A N 1
ATOM 2229 C CA . ALA A 1 283 ? 8.166 11.472 -23.501 1.00 47.34 283 ALA A CA 1
ATOM 2230 C C . ALA A 1 283 ? 8.299 12.885 -22.908 1.00 47.34 283 ALA A C 1
ATOM 2232 O O . ALA A 1 283 ? 7.320 13.427 -22.390 1.00 47.34 283 ALA A O 1
ATOM 2233 N N . ASN A 1 284 ? 9.469 13.519 -23.048 1.00 50.47 284 ASN A N 1
ATOM 2234 C CA . ASN A 1 284 ? 9.667 14.907 -22.625 1.00 50.47 284 ASN A CA 1
ATOM 2235 C C . ASN A 1 284 ? 8.788 15.872 -23.413 1.00 50.47 284 ASN A C 1
ATOM 2237 O O . ASN A 1 284 ? 8.147 16.720 -22.810 1.00 50.47 284 ASN A O 1
ATOM 2241 N N . GLN A 1 285 ? 8.679 15.712 -24.733 1.00 60.16 285 GLN A N 1
ATOM 2242 C CA . GLN A 1 285 ? 7.776 16.533 -25.542 1.00 60.16 285 GLN A CA 1
ATOM 2243 C C . GLN A 1 285 ? 6.319 16.392 -25.093 1.00 60.16 285 GLN A C 1
ATOM 2245 O O . GLN A 1 285 ? 5.617 17.396 -24.986 1.00 60.16 285 GLN A O 1
ATOM 2250 N N . LYS A 1 286 ? 5.866 15.172 -24.773 1.00 57.38 286 LYS A N 1
ATOM 2251 C CA . LYS A 1 286 ? 4.519 14.945 -24.230 1.00 57.38 286 LYS A CA 1
ATOM 2252 C C . LYS A 1 286 ? 4.324 15.609 -22.863 1.00 57.38 286 LYS A C 1
ATOM 2254 O O . LYS A 1 286 ? 3.274 16.206 -22.649 1.00 57.38 286 LYS A O 1
ATOM 2259 N N . MET A 1 287 ? 5.308 15.544 -21.961 1.00 49.78 287 MET A N 1
ATOM 2260 C CA . MET A 1 287 ? 5.250 16.221 -20.655 1.00 49.78 287 MET A CA 1
ATOM 2261 C C . MET A 1 287 ? 5.288 17.743 -20.778 1.00 49.78 287 MET A C 1
ATOM 2263 O O . MET A 1 287 ? 4.516 18.412 -20.105 1.00 49.78 287 MET A O 1
ATOM 2267 N N . THR A 1 288 ? 6.146 18.301 -21.630 1.00 64.00 288 THR A N 1
ATOM 2268 C CA . THR A 1 288 ? 6.205 19.747 -21.872 1.00 64.00 288 THR A CA 1
ATOM 2269 C C . THR A 1 288 ? 4.891 20.239 -22.468 1.00 64.00 288 THR A C 1
ATOM 2271 O O . THR A 1 288 ? 4.295 21.162 -21.929 1.00 64.00 288 THR A O 1
ATOM 2274 N N . ALA A 1 289 ? 4.360 19.549 -23.482 1.00 67.38 289 ALA A N 1
ATOM 2275 C CA . ALA A 1 289 ? 3.056 19.874 -24.054 1.00 67.38 289 ALA A CA 1
ATOM 2276 C C . ALA A 1 289 ? 1.908 19.728 -23.039 1.00 67.38 289 ALA A C 1
ATOM 2278 O O . ALA A 1 289 ? 0.931 20.474 -23.093 1.00 67.38 289 ALA A O 1
ATOM 2279 N N . LEU A 1 290 ? 2.004 18.768 -22.114 1.00 54.84 290 LEU A N 1
ATOM 2280 C CA . LEU A 1 290 ? 1.064 18.633 -21.005 1.00 54.84 290 LEU A CA 1
ATOM 2281 C C . LEU A 1 290 ? 1.178 19.824 -20.047 1.00 54.84 290 LEU A C 1
ATOM 2283 O O . LEU A 1 290 ? 0.158 20.387 -19.672 1.00 54.84 290 LEU A O 1
ATOM 2287 N N . ASN A 1 291 ? 2.395 20.229 -19.689 1.00 57.09 291 ASN A N 1
ATOM 2288 C CA . ASN A 1 291 ? 2.647 21.345 -18.784 1.00 57.09 291 ASN A CA 1
ATOM 2289 C C . ASN A 1 291 ? 2.165 22.677 -19.380 1.00 57.09 291 ASN A C 1
ATOM 2291 O O . ASN A 1 291 ? 1.518 23.461 -18.695 1.00 57.09 291 ASN A O 1
ATOM 2295 N N . ASP A 1 292 ? 2.379 22.887 -20.680 1.00 71.12 292 ASP A N 1
ATOM 2296 C CA . ASP A 1 292 ? 1.884 24.062 -21.401 1.00 71.12 292 ASP A CA 1
ATOM 2297 C C . ASP A 1 292 ? 0.352 24.080 -21.469 1.00 71.12 292 ASP A C 1
ATOM 2299 O O . ASP A 1 292 ? -0.272 25.127 -21.314 1.00 71.12 292 ASP A O 1
ATOM 2303 N N . LYS A 1 293 ? -0.288 22.920 -21.659 1.00 65.50 293 LYS A N 1
ATOM 2304 C CA . LYS A 1 293 ? -1.752 22.821 -21.593 1.00 65.50 293 LYS A CA 1
ATOM 2305 C C . LYS A 1 293 ? -2.287 23.127 -20.201 1.00 65.50 293 LYS A C 1
ATOM 2307 O O . LYS A 1 293 ? -3.311 23.784 -20.107 1.00 65.50 293 LYS A O 1
ATOM 2312 N N . LEU A 1 294 ? -1.605 22.663 -19.155 1.00 54.94 294 LEU A N 1
ATOM 2313 C CA . LEU A 1 294 ? -1.972 22.914 -17.761 1.00 54.94 294 LEU A CA 1
ATOM 2314 C C . LEU A 1 294 ? -1.892 24.400 -17.410 1.00 54.94 294 LEU A C 1
ATOM 2316 O O . LEU A 1 294 ? -2.831 24.943 -16.837 1.00 54.94 294 LEU A O 1
ATOM 2320 N N . LEU A 1 295 ? -0.800 25.051 -17.809 1.00 62.88 295 LEU A N 1
ATOM 2321 C CA . LEU A 1 295 ? -0.572 26.475 -17.572 1.00 62.88 295 LEU A CA 1
ATOM 2322 C C . LEU A 1 295 ? -1.549 27.363 -18.349 1.00 62.88 295 LEU A C 1
ATOM 2324 O O . LEU A 1 295 ? -1.927 28.415 -17.852 1.00 62.88 295 LEU A O 1
ATOM 2328 N N . ASN A 1 296 ? -1.979 26.932 -19.538 1.00 57.59 296 ASN A N 1
ATOM 2329 C CA . ASN A 1 296 ? -2.935 27.683 -20.352 1.00 57.59 296 ASN A CA 1
ATOM 2330 C C . ASN A 1 296 ? -4.407 27.390 -20.010 1.00 57.59 296 ASN A C 1
ATOM 2332 O O . ASN A 1 296 ? -5.272 28.188 -20.347 1.00 57.59 296 ASN A O 1
ATOM 2336 N N . SER A 1 297 ? -4.714 26.281 -19.325 1.00 50.19 297 SER A N 1
ATOM 2337 C CA . SER A 1 297 ? -6.080 25.990 -18.860 1.00 50.19 297 SER A CA 1
ATOM 2338 C C . SER A 1 297 ? -6.515 26.802 -17.632 1.00 50.19 297 SER A C 1
ATOM 2340 O O . SER A 1 297 ? -7.715 26.909 -17.396 1.00 50.19 297 SER A O 1
ATOM 2342 N N . ASP A 1 298 ? -5.575 27.403 -16.891 1.00 47.75 298 ASP A N 1
ATOM 2343 C CA . ASP A 1 298 ? -5.876 28.346 -15.799 1.00 47.75 298 ASP A CA 1
ATOM 2344 C C . ASP A 1 298 ? -6.150 29.776 -16.307 1.00 47.75 298 ASP A C 1
ATOM 2346 O O . ASP A 1 298 ? -6.738 30.586 -15.591 1.00 47.75 298 ASP A O 1
ATOM 2350 N N . THR A 1 299 ? -5.762 30.100 -17.545 1.00 47.47 299 THR A N 1
ATOM 2351 C CA . THR A 1 299 ? -5.937 31.441 -18.131 1.00 47.47 299 THR A CA 1
ATOM 2352 C C . THR A 1 299 ? -7.284 31.635 -18.835 1.00 47.47 299 THR A C 1
ATOM 2354 O O . THR A 1 299 ? -7.733 32.771 -18.956 1.00 47.47 299 THR A O 1
ATOM 2357 N N . ASP A 1 300 ? -7.966 30.554 -19.229 1.00 44.56 300 ASP A N 1
ATOM 2358 C CA . ASP A 1 300 ? -9.239 30.601 -19.974 1.00 44.56 300 ASP A CA 1
ATOM 2359 C C . ASP A 1 300 ? -10.503 30.588 -19.073 1.00 44.56 300 ASP A C 1
ATOM 2361 O O . ASP A 1 300 ? -11.618 30.465 -19.575 1.00 44.56 300 ASP A O 1
ATOM 2365 N N . GLN A 1 301 ? -10.378 30.730 -17.741 1.00 43.03 301 GLN A N 1
ATOM 2366 C CA . GLN A 1 301 ? -11.533 30.901 -16.826 1.00 43.03 301 GLN A CA 1
ATOM 2367 C C . GLN A 1 301 ? -11.841 32.358 -16.439 1.00 43.03 301 GLN A C 1
ATOM 2369 O O . GLN A 1 301 ? -12.692 32.611 -15.584 1.00 43.03 301 GLN A O 1
ATOM 2374 N N . THR A 1 302 ? -11.212 33.329 -17.096 1.00 41.56 302 THR A N 1
ATOM 2375 C CA . THR A 1 302 ? -11.613 34.740 -17.016 1.00 41.56 302 THR A CA 1
ATOM 2376 C C . THR A 1 302 ? -11.782 35.320 -18.410 1.00 41.56 302 THR A C 1
ATOM 2378 O O . THR A 1 302 ? -10.932 36.082 -18.851 1.00 41.56 302 THR A O 1
ATOM 2381 N N . GLU A 1 303 ? -12.882 34.955 -19.073 1.00 35.12 303 GLU A N 1
ATOM 2382 C CA . GLU A 1 303 ? -13.668 35.818 -19.975 1.00 35.12 303 GLU A CA 1
ATOM 2383 C C . GLU A 1 303 ? -15.074 35.242 -20.210 1.00 35.12 303 GLU A C 1
ATOM 2385 O O . GLU A 1 303 ? -15.198 34.031 -20.501 1.00 35.12 303 GLU A O 1
#

Radius of gyration: 22.43 Å; chains: 1; bounding box: 50×56×61 Å

pLDDT: mean 77.82, std 16.05, range [35.12, 97.12]